Protein 3BF4 (pdb70)

B-factor: mean 57.01, std 7.6, range [33.38, 96.66]

Solvent-accessible surface area: 11203 Å² total

Radius of gyration: 17.34 Å; Cα contacts (8 Å, |Δi|>4): 429; chains: 2; bounding box: 36×42×44 Å

Nearest PDB structures (foldseek):
  3bf4-assembly1_B  TM=1.002E+00  e=7.153E-20  Cupriavidus pinatubonensis JMP134
  1rjj-assembly1_B  TM=5.834E-01  e=1.164E-02  Arabidopsis thaliana
  1q53-assembly1_B  TM=5.972E-01  e=5.563E-02  Arabidopsis thaliana
  5drk-assembly1_A  TM=5.626E-01  e=7.220E-02  Thiomonas intermedia K12
  5d4l-assembly2_B  TM=5.448E-01  e=7.220E-02  Thiomonas intermedia K12

Organism: Cupriavidus pinatubonensis (strain JMP 134 / LMG 1197) (NCBI:txid264198)

Foldseek 3Di:
DDPDDWAKKKDKFFDDPPWFFAVCCVPPPLVLCVLLDLQFPDKDKDAWDAPPDDVHTHRGRIMITHGRGPVSNVVSVVCPVVSVVCCVVGGPTHMDIDIGHCPDPDPVD/DAFWKKDKFFDDVPFFFAQCCVVVPLVLCVLLDLQFPDKDKDAWDADDDDPHGHRGRMMMTHGRDPVSNVVSVVCCVVSVVCRVVGGPGHIDIDIGHCPDPDPVD

CATH classification: 3.30.70.100

InterPro domains:
  IPR009799 EthD domain [PF07110] (17-91)
  IPR009799 EthD domain [TIGR02118] (1-103)
  IPR011008 Dimeric alpha-beta barrel [SSF54909] (1-102)

Sequence (214 aa):
ENLYFQGIKVNVYPYTEGARFDHAYYCDDRHPVKARLGSACAYYTVEKGLAGSASGAPPAFVACAFICDSAENFYAAYYHGAEILGDIIANYTDDIAPVLQISEVVVERSDRFQGIKVNVYPYTEGARFDHAYYCCDRHPVKARLGSACAYYTVEKGLAGSASGAPPAFVACAFICDSAENFYAAYYHGAEILGDIANYTDIAPVLQISEVVVERSDR

Secondary structure (DSSP, 8-state):
--SS----EEE--B--TT--B-HHHHHHT---HHHHGGG-SEEEEEEEEE-SSTTPPPSB---EEE-S-HHHHHH---SHHHHHHTGGGTB-PPPP-EEEEEEES-TT-/-B--EEE--B--TT--B-HHHHHHT---HHHHGGG-SEEEEEEEEEESSTTPPPSB---EEE-SBHHHHHH--TTHHHHHHHGGGTB-PPPP-EEEEEEES-TT-

Structure (mmCIF, N/CA/C/O backbone):
data_3BF4
#
_entry.id   3BF4
#
_cell.length_a   74.540
_cell.length_b   74.540
_cell.length_c   98.870
_cell.angle_alpha   90.000
_cell.angle_beta   90.000
_cell.angle_gamma   90.000
#
_symmetry.space_group_name_H-M   'P 43 21 2'
#
loop_
_entity.id
_entity.type
_entity.pdbx_description
1 polymer 'Ethyl tert-butyl ether degradation EthD protein'
2 non-polymer 1,2-ETHANEDIOL
3 non-polymer 'ISOPROPYL ALCOHOL'
4 water water
#
loop_
_atom_site.group_PDB
_atom_site.id
_atom_site.type_symbol
_atom_site.label_atom_id
_atom_site.label_alt_id
_atom_site.label_comp_id
_atom_site.label_asym_id
_atom_site.label_entity_id
_atom_site.label_seq_id
_atom_site.pdbx_PDB_ins_code
_atom_site.Cartn_x
_atom_site.Cartn_y
_atom_site.Cartn_z
_atom_site.occupancy
_atom_site.B_iso_or_equiv
_atom_site.auth_seq_id
_atom_site.auth_comp_id
_atom_site.auth_asym_id
_atom_site.auth_atom_id
_atom_site.pdbx_PDB_model_num
ATOM 1 N N . GLU A 1 13 ? 33.764 37.530 39.470 1.00 66.35 -6 GLU A N 1
ATOM 2 C CA . GLU A 1 13 ? 35.015 37.960 38.768 1.00 67.06 -6 GLU A CA 1
ATOM 3 C C . GLU A 1 13 ? 34.756 39.196 37.905 1.00 65.99 -6 GLU A C 1
ATOM 4 O O . GLU A 1 13 ? 35.412 40.226 38.079 1.00 67.45 -6 GLU A O 1
ATOM 6 N N . ASN A 1 14 ? 33.788 39.077 36.994 1.00 63.77 -5 ASN A N 1
ATOM 7 C CA . ASN A 1 14 ? 33.385 40.161 36.082 1.00 61.41 -5 ASN A CA 1
ATOM 8 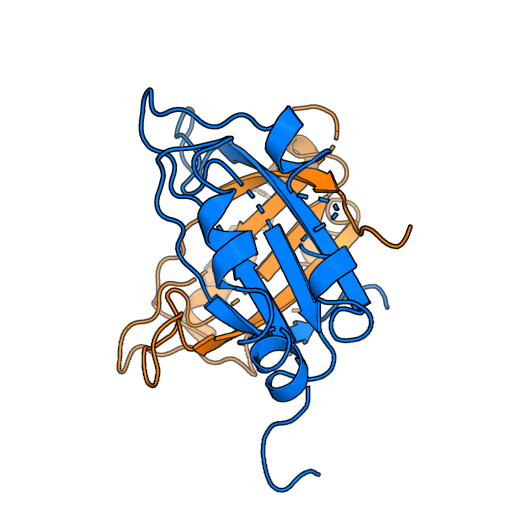C C . ASN A 1 14 ? 32.348 41.078 36.723 1.00 57.80 -5 ASN A C 1
ATOM 9 O O . ASN A 1 14 ? 31.562 40.628 37.565 1.00 57.96 -5 ASN A O 1
ATOM 14 N N . LEU A 1 15 ? 32.329 42.343 36.299 1.00 53.22 -4 LEU A N 1
ATOM 15 C CA . LEU A 1 15 ? 31.357 43.338 36.801 1.00 49.97 -4 LEU A CA 1
ATOM 16 C C . LEU A 1 15 ? 29.942 43.110 36.273 1.00 48.05 -4 LEU A C 1
ATOM 17 O O . LEU A 1 15 ? 28.975 43.533 36.897 1.00 47.15 -4 LEU A O 1
ATOM 22 N N . TYR A 1 16 ? 29.823 42.467 35.118 1.00 46.88 -3 TYR A N 1
ATOM 23 C CA . TYR A 1 16 ? 28.526 42.115 34.557 1.00 47.08 -3 TYR A CA 1
ATOM 24 C C . TYR A 1 16 ? 28.644 40.808 33.780 1.00 47.85 -3 TYR A C 1
ATOM 25 O O . TYR A 1 16 ? 29.745 40.408 33.387 1.00 48.36 -3 TYR A O 1
ATOM 34 N N . PHE A 1 17 ? 27.512 40.151 33.572 1.00 47.82 -2 PHE A N 1
ATOM 35 C CA . PHE A 1 17 ? 27.483 38.883 32.869 1.00 48.36 -2 PHE A CA 1
ATOM 36 C C . PHE A 1 17 ? 27.900 39.021 31.394 1.00 49.96 -2 PHE A C 1
ATOM 37 O O . PHE A 1 17 ? 27.246 39.723 30.601 1.00 49.46 -2 PHE A O 1
ATOM 45 N N . GLN A 1 18 ? 28.977 38.317 31.052 1.00 52.34 -1 GLN A N 1
ATOM 46 C CA . GLN A 1 18 ? 29.530 38.271 29.684 1.00 54.83 -1 GLN A CA 1
ATOM 47 C C . GLN A 1 18 ? 30.100 36.866 29.370 1.00 58.31 -1 GLN A C 1
ATOM 48 O O . GLN A 1 18 ? 31.101 36.724 28.664 1.00 58.92 -1 GLN A O 1
ATOM 54 N N . GLY A 1 19 ? 29.423 35.840 29.891 1.00 60.85 0 GLY A N 1
ATOM 55 C CA . GLY A 1 19 ? 29.809 34.446 29.728 1.00 60.04 0 GLY A CA 1
ATOM 56 C C . GLY A 1 19 ? 29.163 33.814 28.513 1.00 58.52 0 GLY A C 1
ATOM 57 O O . GLY A 1 19 ? 28.455 34.466 27.740 1.00 57.23 0 GLY A O 1
ATOM 66 N N . ILE A 1 21 ? 26.712 31.922 26.152 1.00 51.53 2 ILE A N 1
ATOM 67 C CA . ILE A 1 21 ? 25.268 31.846 26.045 1.00 52.01 2 ILE A CA 1
ATOM 68 C C . ILE A 1 21 ? 24.878 30.751 25.070 1.00 52.33 2 ILE A C 1
ATOM 69 O O . ILE A 1 21 ? 25.703 30.280 24.262 1.00 51.08 2 ILE A O 1
ATOM 74 N N . LYS A 1 22 ? 23.605 30.388 25.170 1.00 51.71 3 LYS A N 1
ATOM 75 C CA . LYS A 1 22 ? 22.942 29.411 24.329 1.00 55.00 3 LYS A CA 1
ATOM 76 C C . LYS A 1 22 ? 21.688 30.111 23.824 1.00 53.44 3 LYS A C 1
ATOM 77 O O . LYS A 1 22 ? 20.884 30.565 24.640 1.00 54.19 3 LYS A O 1
ATOM 83 N N . VAL A 1 23 ? 21.561 30.270 22.505 1.00 55.05 4 VAL A N 1
ATOM 84 C CA . VAL A 1 23 ? 20.374 30.874 21.894 1.00 54.87 4 VAL A CA 1
ATOM 85 C C . VAL A 1 23 ? 19.524 29.690 21.409 1.00 56.25 4 VAL A C 1
ATOM 86 O O . VAL A 1 23 ? 19.953 28.950 20.540 1.00 56.73 4 VAL A O 1
ATOM 90 N N . ASN A 1 24 ? 18.335 29.544 21.979 1.00 54.99 5 ASN A N 1
ATOM 91 C CA . ASN A 1 24 ? 17.393 28.472 21.690 1.00 54.67 5 ASN A CA 1
ATOM 92 C C . ASN A 1 24 ? 16.280 28.951 20.765 1.00 54.84 5 ASN A C 1
ATOM 93 O O . ASN A 1 24 ? 15.668 29.984 21.045 1.00 53.01 5 ASN A O 1
ATOM 98 N N . VAL A 1 25 ? 16.048 28.238 19.656 1.00 53.97 6 VAL A N 1
ATOM 99 C CA . VAL A 1 25 ? 14.909 28.517 18.763 1.00 52.75 6 VAL A CA 1
ATOM 100 C C . VAL A 1 25 ? 14.077 27.239 18.856 1.00 52.88 6 VAL A C 1
ATOM 101 O O . VAL A 1 25 ? 14.587 26.145 18.595 1.00 51.57 6 VAL A O 1
ATOM 113 N N . TYR A 1 27 ? 10.292 25.505 17.966 1.00 53.66 8 TYR A N 1
ATOM 114 C CA . TYR A 1 27 ? 9.076 25.566 17.148 1.00 53.65 8 TYR A CA 1
ATOM 115 C C . TYR A 1 27 ? 8.013 24.694 17.784 1.00 54.27 8 TYR A C 1
ATOM 116 O O . TYR A 1 27 ? 8.170 23.477 17.753 1.00 54.03 8 TYR A O 1
ATOM 125 N N . PRO A 1 28 ? 6.945 25.300 18.368 1.00 54.16 9 PRO A N 1
ATOM 126 C CA . PRO A 1 28 ? 5.893 24.509 19.000 1.00 55.48 9 PRO A CA 1
ATOM 127 C C . PRO A 1 28 ? 5.209 23.538 18.031 1.00 56.10 9 PRO A C 1
ATOM 128 O O . PRO A 1 28 ? 4.975 23.894 16.862 1.00 56.33 9 PRO A O 1
ATOM 132 N N . TYR A 1 29 ? 4.941 22.326 18.518 1.00 57.81 10 TYR A N 1
ATOM 133 C CA . TYR A 1 29 ? 4.252 21.300 17.742 1.00 60.07 10 TYR A CA 1
ATOM 134 C C . TYR A 1 29 ? 2.798 21.731 17.607 1.00 61.48 10 TYR A C 1
ATOM 135 O O . TYR A 1 29 ? 2.156 22.038 18.610 1.00 61.67 10 TYR A O 1
ATOM 144 N N . THR A 1 30 ? 2.310 21.767 16.372 1.00 63.88 11 THR A N 1
ATOM 145 C CA . THR A 1 30 ? 0.918 22.111 16.060 1.00 67.08 11 THR A CA 1
ATOM 146 C C . THR A 1 30 ? 0.409 21.010 15.109 1.00 67.38 11 THR A C 1
ATOM 147 O O . THR A 1 30 ? 0.957 20.850 14.008 1.00 65.91 11 THR A O 1
ATOM 151 N N . GLU A 1 31 ? -0.587 20.233 15.565 1.00 68.96 12 GLU A N 1
ATOM 152 C CA . GLU A 1 31 ? -1.171 19.095 14.810 1.00 68.80 12 GLU A CA 1
ATOM 153 C C . GLU A 1 31 ? -1.496 19.435 13.348 1.00 68.53 12 GLU A C 1
ATOM 154 O O . GLU A 1 31 ? -2.319 20.317 13.085 1.00 68.44 12 GLU A O 1
ATOM 156 N N . GLY A 1 32 ? -0.801 18.774 12.417 1.00 67.72 13 GLY A N 1
ATOM 157 C CA . GLY A 1 32 ? -0.987 18.995 10.976 1.00 67.09 13 GLY A CA 1
ATOM 158 C C . GLY A 1 32 ? -0.196 20.118 10.316 1.00 66.63 13 GLY A C 1
ATOM 159 O O . GLY A 1 32 ? -0.120 20.148 9.083 1.00 65.62 13 GLY A O 1
ATOM 160 N N . ALA A 1 33 ? 0.390 21.028 11.109 1.00 66.04 14 ALA A N 1
ATOM 161 C CA . ALA A 1 33 ? 1.170 22.167 10.582 1.00 64.74 14 ALA A CA 1
ATOM 162 C C . ALA A 1 33 ? 2.442 21.712 9.877 1.00 62.83 14 ALA A C 1
ATOM 163 O O . ALA A 1 33 ? 3.017 20.683 10.219 1.00 63.52 14 ALA A O 1
ATOM 165 N N . ARG A 1 34 ? 2.877 22.510 8.911 1.00 61.48 15 ARG A N 1
ATOM 166 C CA . ARG A 1 34 ? 4.050 22.205 8.094 1.00 60.60 15 ARG A CA 1
ATOM 167 C C . ARG A 1 34 ? 5.395 22.485 8.790 1.00 58.64 15 ARG A C 1
ATOM 168 O O . ARG A 1 34 ? 5.582 23.551 9.377 1.00 57.71 15 ARG A O 1
ATOM 176 N N . PHE A 1 35 ? 6.306 21.511 8.718 1.00 56.74 16 PHE A N 1
ATOM 177 C CA . PHE A 1 35 ? 7.699 21.690 9.133 1.00 55.98 16 PHE A CA 1
ATOM 178 C C . PHE A 1 35 ? 8.621 20.757 8.335 1.00 57.09 16 PHE A C 1
ATOM 179 O O . PHE A 1 35 ? 8.702 19.555 8.626 1.00 58.42 16 PHE A O 1
ATOM 187 N N . ASP A 1 36 ? 9.318 21.327 7.350 1.00 56.93 17 ASP A N 1
ATOM 188 C CA . ASP A 1 36 ? 10.254 20.593 6.495 1.00 55.92 17 ASP A CA 1
ATOM 189 C C . ASP A 1 36 ? 11.572 20.461 7.263 1.00 55.33 17 ASP A C 1
ATOM 190 O O . ASP A 1 36 ? 12.396 21.367 7.243 1.00 54.87 17 ASP A O 1
ATOM 195 N N . HIS A 1 37 ? 11.753 19.323 7.932 1.00 55.88 18 HIS A N 1
ATOM 196 C CA . HIS A 1 37 ? 12.969 19.066 8.726 1.00 55.69 18 HIS A CA 1
ATOM 197 C C . HIS A 1 37 ? 14.246 18.981 7.883 1.00 54.60 18 HIS A C 1
ATOM 198 O O . HIS A 1 37 ? 15.316 19.326 8.389 1.00 53.68 18 HIS A O 1
ATOM 205 N N . ALA A 1 38 ? 14.133 18.526 6.627 1.00 54.48 19 ALA A N 1
ATOM 206 C CA . ALA A 1 38 ? 15.281 18.415 5.703 1.00 54.59 19 ALA A CA 1
ATOM 207 C C . ALA A 1 38 ? 15.817 19.792 5.314 1.00 54.77 19 ALA A C 1
ATOM 208 O O . ALA A 1 38 ? 17.015 20.033 5.409 1.00 56.13 19 ALA A O 1
ATOM 210 N N . TYR A 1 39 ? 14.928 20.686 4.877 1.00 54.26 20 TYR A N 1
ATOM 211 C CA . TYR A 1 39 ? 15.309 22.063 4.507 1.00 54.37 20 TYR A CA 1
ATOM 212 C C . TYR A 1 39 ? 15.909 22.776 5.723 1.00 54.72 20 TYR A C 1
ATOM 213 O O . TYR A 1 39 ? 16.944 23.430 5.630 1.00 55.24 20 TYR A O 1
ATOM 222 N N . TYR A 1 40 ? 15.232 22.641 6.855 1.00 54.28 21 TYR A N 1
ATOM 223 C CA . TYR A 1 40 ? 15.673 23.245 8.106 1.00 56.21 21 TYR A CA 1
ATOM 224 C C . TYR A 1 40 ? 17.119 22.886 8.448 1.00 56.43 21 TYR A C 1
ATOM 225 O O . TYR A 1 40 ? 17.947 23.761 8.671 1.00 55.96 21 TYR A O 1
ATOM 234 N N . CYS A 1 41 ? 17.405 21.596 8.411 1.00 58.97 22 CYS A N 1
ATOM 235 C CA . CYS A 1 41 ? 18.717 21.067 8.742 1.00 58.34 22 CYS A CA 1
ATOM 236 C C . CYS A 1 41 ? 19.841 21.299 7.717 1.00 56.68 22 CYS A C 1
ATOM 237 O O . CYS A 1 41 ? 20.933 21.684 8.118 1.00 55.20 22 CYS A O 1
ATOM 240 N N . ASP A 1 42 ? 19.579 21.027 6.434 1.00 56.33 23 ASP A N 1
ATOM 241 C CA A ASP A 1 42 ? 20.630 21.144 5.382 0.50 57.38 23 ASP A CA 1
ATOM 242 C CA B ASP A 1 42 ? 20.577 21.120 5.356 0.50 56.55 23 ASP A CA 1
ATOM 243 C C . ASP A 1 42 ? 20.689 22.491 4.656 1.00 56.46 23 ASP A C 1
ATOM 244 O O . ASP A 1 42 ? 21.723 22.783 4.053 1.00 56.86 23 ASP A O 1
ATOM 253 N N . ARG A 1 43 ? 19.631 23.314 4.724 1.00 56.85 24 ARG A N 1
ATOM 254 C CA . ARG A 1 43 ? 19.612 24.637 4.041 1.00 57.81 24 ARG A CA 1
ATOM 255 C C . ARG A 1 43 ? 19.598 25.807 5.011 1.00 56.18 24 ARG A C 1
ATOM 256 O O . ARG A 1 43 ? 20.485 26.656 4.976 1.00 55.81 24 ARG A O 1
ATOM 264 N N . HIS A 1 44 ? 18.608 25.838 5.900 1.00 56.26 25 HIS A N 1
ATOM 265 C CA . HIS A 1 44 ? 18.457 26.962 6.815 1.00 55.18 25 HIS A CA 1
ATOM 266 C C . HIS A 1 44 ? 19.582 27.096 7.862 1.00 56.12 25 HIS A C 1
ATOM 267 O O . HIS A 1 44 ? 20.210 28.154 7.931 1.00 58.48 25 HIS A O 1
ATOM 282 N N . PRO A 1 46 ? 22.764 25.810 8.178 1.00 54.53 27 PRO A N 1
ATOM 283 C CA . PRO A 1 46 ? 24.070 26.192 7.649 1.00 54.50 27 PRO A CA 1
ATOM 284 C C . PRO A 1 46 ? 24.123 27.663 7.185 1.00 54.64 27 PRO A C 1
ATOM 285 O O . PRO A 1 46 ? 25.171 28.312 7.336 1.00 55.26 27 PRO A O 1
ATOM 297 N N . VAL A 1 48 ? 22.204 30.142 8.558 1.00 53.67 29 VAL A N 1
ATOM 298 C CA . VAL A 1 48 ? 22.204 30.950 9.796 1.00 53.48 29 VAL A CA 1
ATOM 299 C C . VAL A 1 48 ? 23.601 30.960 10.446 1.00 53.77 29 VAL A C 1
ATOM 300 O O . VAL A 1 48 ? 24.065 32.015 10.906 1.00 51.07 29 VAL A O 1
ATOM 304 N N . LYS A 1 49 ? 24.261 29.796 10.467 1.00 54.32 30 LYS A N 1
ATOM 305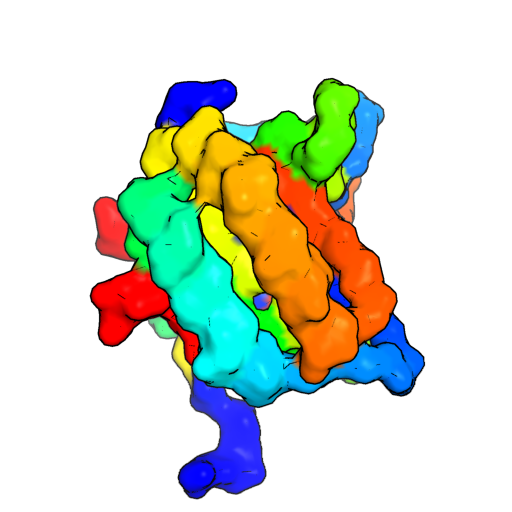 C CA . LYS A 1 49 ? 25.617 29.685 11.019 1.00 53.92 30 LYS A CA 1
ATOM 306 C C . LYS A 1 49 ? 26.610 30.514 10.207 1.00 53.65 30 LYS A C 1
ATOM 307 O O . LYS A 1 49 ? 27.461 31.169 10.798 1.00 53.44 30 LYS A O 1
ATOM 313 N N . ALA A 1 50 ? 26.500 30.478 8.873 1.00 54.63 31 ALA A N 1
ATOM 314 C CA . ALA A 1 50 ? 27.350 31.301 7.985 1.00 54.87 31 ALA A CA 1
ATOM 315 C C . ALA A 1 50 ? 27.240 32.790 8.336 1.00 56.01 31 ALA A C 1
ATOM 316 O O . ALA A 1 50 ? 28.257 33.491 8.407 1.00 58.01 31 ALA A O 1
ATOM 318 N N . ARG A 1 51 ? 26.012 33.248 8.591 1.00 55.89 32 ARG A N 1
ATOM 319 C CA . ARG A 1 51 ? 25.747 34.655 8.945 1.00 55.60 32 ARG A CA 1
ATOM 320 C C . ARG A 1 51 ? 26.204 35.013 10.352 1.00 54.74 32 ARG A C 1
ATOM 321 O O . ARG A 1 51 ? 26.551 36.161 10.592 1.00 53.97 32 ARG A O 1
ATOM 329 N N . LEU A 1 52 ? 26.143 34.064 11.286 1.00 54.11 33 LEU A N 1
ATOM 330 C CA . LEU A 1 52 ? 26.666 34.282 12.645 1.00 55.27 33 LEU A CA 1
ATOM 331 C C . LEU A 1 52 ? 28.191 34.340 12.648 1.00 55.92 33 LEU A C 1
ATOM 332 O O . LEU A 1 52 ? 28.766 35.073 13.452 1.00 56.95 33 LEU A O 1
ATOM 337 N N . GLY A 1 53 ? 28.833 33.573 11.754 1.00 57.10 34 GLY A N 1
ATOM 338 C CA . GLY A 1 53 ? 30.287 33.521 11.644 1.00 56.87 34 GLY A CA 1
ATOM 339 C C . GLY A 1 53 ? 30.928 33.092 12.959 1.00 57.86 34 GLY A C 1
ATOM 340 O O . GLY A 1 53 ? 30.483 32.120 13.584 1.00 56.54 34 GLY A O 1
ATOM 341 N N . SER A 1 54 ? 31.931 33.858 13.389 1.00 58.68 35 SER A N 1
ATOM 342 C CA . SER A 1 54 ? 32.676 33.599 14.628 1.00 59.67 35 SER A CA 1
ATOM 343 C C . SER A 1 54 ? 31.884 33.881 15.911 1.00 59.10 35 SER A C 1
ATOM 344 O O . SER A 1 54 ? 32.309 33.470 16.989 1.00 60.30 35 SER A O 1
ATOM 347 N N . ALA A 1 55 ? 30.765 34.599 15.797 1.00 58.65 36 ALA A N 1
ATOM 348 C CA . ALA A 1 55 ? 29.857 34.855 16.919 1.00 58.21 36 ALA A CA 1
ATOM 349 C C . ALA A 1 55 ? 29.244 33.575 17.515 1.00 58.98 36 ALA A C 1
ATOM 350 O O . ALA A 1 55 ? 28.832 33.589 18.669 1.00 61.44 36 ALA A O 1
ATOM 352 N N . CYS A 1 56 ? 29.178 32.490 16.735 1.00 58.27 37 CYS A N 1
ATOM 353 C CA . CYS A 1 56 ? 28.657 31.201 17.178 1.00 55.77 37 CYS A CA 1
ATOM 354 C C . CYS A 1 56 ? 29.753 30.143 17.075 1.00 55.66 37 CYS A C 1
ATOM 355 O O . CYS A 1 56 ? 30.327 29.966 15.998 1.00 52.91 37 CYS A O 1
ATOM 358 N N . ALA A 1 57 ? 30.047 29.462 18.192 1.00 53.79 38 ALA A N 1
ATOM 359 C CA . ALA A 1 57 ? 31.046 28.382 18.238 1.00 53.59 38 ALA A CA 1
ATOM 360 C C . ALA A 1 57 ? 30.542 27.146 17.492 1.00 53.74 38 ALA A C 1
ATOM 361 O O . ALA A 1 57 ? 31.272 26.536 16.729 1.00 53.75 38 ALA A O 1
ATOM 363 N N . TYR A 1 58 ? 29.298 26.765 17.766 1.00 53.51 39 TYR A N 1
ATOM 364 C CA . TYR A 1 58 ? 28.640 25.643 17.094 1.00 53.45 39 TYR A CA 1
ATOM 365 C C . TYR A 1 58 ? 27.154 25.698 17.346 1.00 53.79 39 TYR A C 1
ATOM 366 O O . TYR A 1 58 ? 26.702 26.419 18.239 1.00 54.77 39 TYR A O 1
ATOM 375 N N . TYR A 1 59 ? 26.412 24.940 16.541 1.00 54.65 40 TYR A N 1
ATOM 376 C CA . TYR A 1 59 ? 24.982 24.792 16.707 1.00 54.48 40 TYR A CA 1
ATOM 377 C C . TYR A 1 59 ? 24.596 23.325 16.878 1.00 54.96 40 TYR A C 1
ATOM 378 O O . TYR A 1 59 ? 25.386 22.431 16.582 1.00 53.41 40 TYR A O 1
ATOM 387 N N . THR A 1 60 ? 23.394 23.117 17.413 1.00 52.90 41 THR A N 1
ATOM 388 C CA . THR A 1 60 ? 22.791 21.799 17.576 1.00 54.20 41 THR A CA 1
ATOM 389 C C . THR A 1 60 ? 21.395 21.843 16.943 1.00 53.65 41 THR A C 1
ATOM 390 O O . THR A 1 60 ? 20.791 22.914 16.854 1.00 52.13 41 THR A O 1
ATOM 394 N N . VAL A 1 61 ? 20.894 20.686 16.521 1.00 54.07 42 VAL A N 1
ATOM 395 C CA . VAL A 1 61 ? 19.552 20.548 15.931 1.00 54.06 42 VAL A CA 1
ATOM 396 C C . VAL A 1 61 ? 18.918 19.247 16.436 1.00 54.70 42 VAL A C 1
ATOM 397 O O . VAL A 1 61 ? 19.605 18.229 16.571 1.00 55.15 42 VAL A O 1
ATOM 401 N N . GLU A 1 62 ? 17.615 19.287 16.693 1.00 55.47 43 GLU A N 1
ATOM 402 C CA . GLU A 1 62 ? 16.857 18.106 17.135 1.00 56.63 43 GLU A CA 1
ATOM 403 C C . GLU A 1 62 ? 15.427 18.133 16.573 1.00 55.37 43 GLU A C 1
ATOM 404 O O . GLU A 1 62 ? 14.910 19.199 16.196 1.00 55.38 43 GLU A O 1
ATOM 410 N N . LYS A 1 63 ? 14.834 16.944 16.495 1.00 55.16 44 LYS A N 1
ATOM 411 C CA . LYS A 1 63 ? 13.473 16.718 16.024 1.00 54.42 44 LYS A CA 1
ATOM 412 C C . LYS A 1 63 ? 12.698 16.102 17.179 1.00 52.61 44 LYS A C 1
ATOM 413 O O . LYS A 1 63 ? 13.101 15.062 17.701 1.00 52.77 44 LYS A O 1
ATOM 419 N N . GLY A 1 64 ? 11.584 16.721 17.556 1.00 51.40 45 GLY A N 1
ATOM 420 C CA . GLY A 1 64 ? 10.748 16.222 18.649 1.00 51.77 45 GLY A CA 1
ATOM 421 C C . GLY A 1 64 ? 10.150 14.871 18.322 1.00 51.39 45 GLY A C 1
ATOM 422 O O . GLY A 1 64 ? 9.667 14.678 17.212 1.00 52.30 45 GLY A O 1
ATOM 423 N N . LEU A 1 65 ? 10.236 13.929 19.260 1.00 51.55 46 LEU A N 1
ATOM 424 C CA . LEU A 1 65 ? 9.653 12.594 19.100 1.00 51.34 46 LEU A CA 1
ATOM 425 C C . LEU A 1 65 ? 8.406 12.421 19.960 1.00 52.37 46 LEU A C 1
ATOM 426 O O . LEU A 1 65 ? 7.382 11.960 19.459 1.00 52.69 46 LEU A O 1
ATOM 431 N N . ALA A 1 66 ? 8.488 12.797 21.237 1.00 51.76 47 ALA A N 1
ATOM 432 C CA . ALA A 1 66 ? 7.371 12.639 22.157 1.00 52.82 47 ALA A CA 1
ATOM 433 C C . ALA A 1 66 ? 7.471 13.535 23.371 1.00 52.79 47 ALA A C 1
ATOM 434 O O . ALA A 1 66 ? 8.520 14.126 23.635 1.00 49.55 47 ALA A O 1
ATOM 436 N N . GLY A 1 67 ? 6.349 13.631 24.088 1.00 55.68 48 GLY A N 1
ATOM 437 C CA . GLY A 1 67 ? 6.256 14.351 25.361 1.00 57.33 48 GLY A CA 1
ATOM 438 C C . GLY A 1 67 ? 6.465 13.320 26.459 1.00 60.02 48 GLY A C 1
ATOM 439 O O . GLY A 1 67 ? 7.063 12.272 26.203 1.00 60.84 48 GLY A O 1
ATOM 440 N N . SER A 1 68 ? 5.976 13.593 27.672 1.00 61.13 49 SER A N 1
ATOM 441 C CA . SER A 1 68 ? 6.115 12.637 28.784 1.00 64.04 49 SER A CA 1
ATOM 442 C C . SER A 1 68 ? 5.081 11.505 28.678 1.00 65.67 49 SER A C 1
ATOM 443 O O . SER A 1 68 ? 5.443 10.339 28.844 1.00 67.53 49 SER A O 1
ATOM 446 N N . ALA A 1 69 ? 3.817 11.852 28.393 1.00 66.43 50 ALA A N 1
ATOM 447 C CA . ALA A 1 69 ? 2.709 10.866 28.297 1.00 66.91 50 ALA A CA 1
ATOM 448 C C . ALA A 1 69 ? 2.816 9.909 27.097 1.00 67.70 50 ALA A C 1
ATOM 449 O O . ALA A 1 69 ? 3.348 10.278 26.039 1.00 65.99 50 ALA A O 1
ATOM 451 N N . SER A 1 70 ? 2.303 8.686 27.290 1.00 67.94 51 SER A N 1
ATOM 452 C CA . SER A 1 70 ? 2.298 7.628 26.271 1.00 67.34 51 SER A CA 1
ATOM 453 C C . SER A 1 70 ? 1.478 8.096 25.069 1.00 65.99 51 SER A C 1
ATOM 454 O O . SER A 1 70 ? 0.295 8.436 25.211 1.00 66.10 51 SER A O 1
ATOM 455 N N . GLY A 1 71 ? 2.134 8.164 23.910 1.00 63.31 52 GLY A N 1
ATOM 456 C CA . GLY A 1 71 ? 1.511 8.651 22.688 1.00 62.62 52 GLY A CA 1
ATOM 457 C C . GLY A 1 71 ? 1.346 10.162 22.629 1.00 62.02 52 GLY A C 1
ATOM 458 O O . GLY A 1 71 ? 0.714 10.668 21.689 1.00 62.73 52 GLY A O 1
ATOM 459 N N . ALA A 1 72 ? 1.937 10.888 23.590 1.00 60.18 53 ALA A N 1
ATOM 460 C CA . ALA A 1 72 ? 1.826 12.339 23.661 1.00 58.17 53 ALA A CA 1
ATOM 461 C C . ALA A 1 72 ? 2.814 12.906 22.676 1.00 57.33 53 ALA A C 1
ATOM 462 O O . ALA A 1 72 ? 3.944 12.415 22.603 1.00 56.98 53 ALA A O 1
ATOM 464 N N . PRO A 1 73 ? 2.398 13.923 21.897 1.00 56.96 54 PRO A N 1
ATOM 465 C CA . PRO A 1 73 ? 3.343 14.548 20.997 1.00 56.66 54 PRO A CA 1
ATOM 466 C C . PRO A 1 73 ? 4.339 15.415 21.773 1.00 55.31 54 PRO A C 1
ATOM 467 O O . PRO A 1 73 ? 4.097 15.737 22.938 1.00 55.41 54 PRO A O 1
ATOM 471 N N . PRO A 1 74 ? 5.453 15.796 21.129 1.00 54.88 55 PRO A N 1
ATOM 472 C CA . PRO A 1 74 ? 6.421 16.647 21.813 1.00 53.68 55 PRO A CA 1
ATOM 473 C C . PRO A 1 74 ? 5.878 18.076 21.906 1.00 53.81 55 PRO A C 1
ATOM 474 O O . PRO A 1 74 ? 4.984 18.450 21.127 1.00 51.68 55 PRO A O 1
ATOM 478 N N . ALA A 1 75 ? 6.397 18.850 22.860 1.00 53.62 56 ALA A N 1
ATOM 479 C CA . ALA A 1 75 ? 6.036 20.267 22.982 1.00 52.93 56 ALA A CA 1
ATOM 480 C C . ALA A 1 75 ? 6.458 21.024 21.709 1.00 52.86 56 ALA A C 1
ATOM 481 O O . ALA A 1 75 ? 5.675 21.806 21.161 1.00 52.34 56 ALA A O 1
ATOM 483 N N . PHE A 1 76 ? 7.682 20.736 21.247 1.00 52.68 57 PHE A N 1
ATOM 484 C CA . PHE A 1 76 ? 8.312 21.376 20.099 1.00 52.80 57 PHE A CA 1
ATOM 485 C C . PHE A 1 76 ? 8.631 20.355 19.017 1.00 52.40 57 PHE A C 1
ATOM 486 O O . PHE A 1 76 ? 9.286 19.348 19.295 1.00 52.93 57 PHE A O 1
ATOM 494 N N . VAL A 1 77 ? 8.140 20.610 17.803 1.00 51.86 58 VAL A N 1
ATOM 495 C CA . VAL A 1 77 ? 8.398 19.749 16.6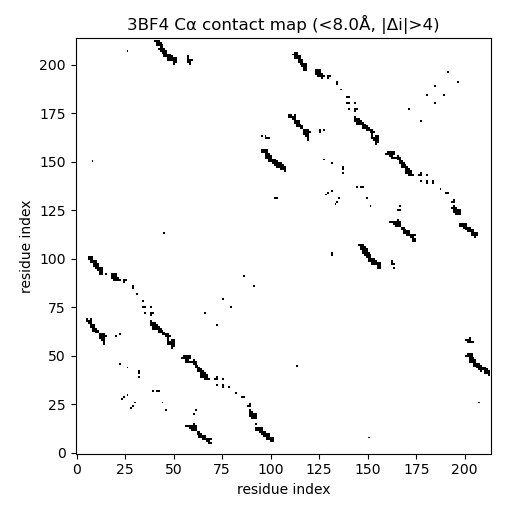35 1.00 53.16 58 VAL A CA 1
ATOM 496 C C . VAL A 1 77 ? 9.895 19.748 16.273 1.00 52.22 58 VAL A C 1
ATOM 497 O O . VAL A 1 77 ? 10.465 18.704 15.919 1.00 51.18 58 VAL A O 1
ATOM 501 N N . ALA A 1 78 ? 10.516 20.917 16.384 1.00 52.00 59 ALA A N 1
ATOM 502 C CA . ALA A 1 78 ? 11.937 21.081 16.114 1.00 52.81 59 ALA A CA 1
ATOM 503 C C . ALA A 1 78 ? 12.513 22.144 17.053 1.00 52.58 59 ALA A C 1
ATOM 504 O O . ALA A 1 78 ? 11.794 23.044 17.509 1.00 50.18 59 ALA A O 1
ATOM 514 N N . CYS A 1 80 ? 16.593 24.133 17.895 1.00 54.43 61 CYS A N 1
ATOM 515 C CA . CYS A 1 80 ? 18.033 24.278 17.644 1.00 55.08 61 CYS A CA 1
ATOM 516 C C . CYS A 1 80 ? 18.616 25.127 18.750 1.00 53.84 61 CYS A C 1
ATOM 517 O O . CYS A 1 80 ? 17.881 25.752 19.521 1.00 53.24 61 CYS A O 1
ATOM 520 N N . ALA A 1 81 ? 19.941 25.140 18.807 1.00 54.01 62 ALA A N 1
ATOM 521 C CA . ALA A 1 81 ? 20.655 25.998 19.731 1.00 53.73 62 ALA A CA 1
ATOM 522 C C . ALA A 1 81 ? 21.945 26.500 19.112 1.00 53.75 62 ALA A C 1
ATOM 523 O O . ALA A 1 81 ? 22.629 25.741 18.458 1.00 50.30 62 ALA A O 1
ATOM 525 N N . PHE A 1 82 ? 22.231 27.792 19.305 1.00 53.91 63 PHE A N 1
ATOM 526 C CA . PHE A 1 82 ? 23.474 28.420 18.886 1.00 53.72 63 PHE A CA 1
ATOM 527 C C . PHE A 1 82 ? 24.248 28.723 20.171 1.00 52.65 63 PHE A C 1
ATOM 528 O O . PHE A 1 82 ? 23.770 29.482 21.019 1.00 50.94 63 PHE A O 1
ATOM 536 N N . ILE A 1 83 ? 25.410 28.092 20.316 1.00 52.11 64 ILE A N 1
ATOM 537 C CA . ILE A 1 83 ? 26.302 28.281 21.454 1.00 53.01 64 ILE A CA 1
ATOM 538 C C . ILE A 1 83 ? 27.243 29.404 21.015 1.00 53.39 64 ILE A C 1
ATOM 539 O O . ILE A 1 83 ? 27.937 29.274 19.987 1.00 50.52 64 ILE A O 1
ATOM 544 N N . CYS A 1 84 ? 27.214 30.511 21.767 1.00 52.47 65 CYS A N 1
ATOM 545 C CA . CYS A 1 84 ? 27.962 31.733 21.460 1.00 53.28 65 CYS A CA 1
ATOM 546 C C . CYS A 1 84 ? 28.726 32.224 22.677 1.00 54.27 65 CYS A C 1
ATOM 547 O O . CYS A 1 84 ? 28.199 32.203 23.796 1.00 54.71 65 CYS A O 1
ATOM 550 N N . ASP A 1 85 ? 29.952 32.674 22.456 1.00 55.33 66 ASP A N 1
ATOM 551 C CA . ASP A 1 85 ? 30.804 33.202 23.540 1.00 57.63 66 ASP A CA 1
ATOM 552 C C . ASP A 1 85 ? 30.324 34.573 24.060 1.00 56.01 66 ASP A C 1
ATOM 553 O O . ASP A 1 85 ? 30.564 34.901 25.218 1.00 57.45 66 ASP A O 1
ATOM 558 N N . SER A 1 86 ? 29.614 35.334 23.223 1.00 55.77 67 SER A N 1
ATOM 559 C CA . SER A 1 86 ? 29.134 36.677 23.558 1.00 56.14 67 SER A CA 1
ATOM 560 C C . SER A 1 86 ? 27.722 36.935 23.066 1.00 55.43 67 SER A C 1
ATOM 561 O O . SER A 1 86 ? 27.454 36.750 21.876 1.00 55.68 67 SER A O 1
ATOM 564 N N . ALA A 1 87 ? 26.844 37.399 23.955 1.00 53.63 68 ALA A N 1
ATOM 565 C CA . ALA A 1 87 ? 25.501 37.833 23.560 1.00 53.95 68 ALA A CA 1
ATOM 566 C C . ALA A 1 87 ? 25.569 39.047 22.624 1.00 54.37 68 ALA A C 1
ATOM 567 O O . ALA A 1 87 ? 24.844 39.103 21.635 1.00 53.61 68 ALA A O 1
ATOM 569 N N . GLU A 1 88 ? 26.472 39.983 22.912 1.00 55.68 69 GLU A N 1
ATOM 570 C CA . GLU A 1 88 ? 26.599 41.217 22.116 1.00 55.68 69 GLU A CA 1
ATOM 571 C C . GLU A 1 88 ? 26.973 40.906 20.660 1.00 54.39 69 GLU A C 1
ATOM 572 O O . GLU A 1 88 ? 26.407 41.502 19.740 1.00 54.09 69 GLU A O 1
ATOM 578 N N . ASN A 1 89 ? 27.886 39.954 20.465 1.00 53.80 70 ASN A N 1
ATOM 579 C CA . ASN A 1 89 ? 28.260 39.506 19.122 1.00 54.75 70 ASN A CA 1
ATOM 580 C C . ASN A 1 89 ? 27.114 38.815 18.399 1.00 55.06 70 ASN A C 1
ATOM 581 O O . ASN A 1 89 ? 26.933 39.049 17.190 1.00 55.17 70 ASN A O 1
ATOM 586 N N . PHE A 1 90 ? 26.347 37.993 19.123 1.00 53.70 71 PHE A N 1
ATOM 587 C CA . PHE A 1 90 ? 25.161 37.356 18.547 1.00 54.77 71 PHE A CA 1
ATOM 588 C C . PHE A 1 90 ? 24.167 38.412 18.032 1.00 54.27 71 PHE A C 1
ATOM 589 O O . PHE A 1 90 ? 23.726 38.316 16.887 1.00 52.66 71 PHE A O 1
ATOM 597 N N . TYR A 1 91 ? 23.857 39.412 18.868 1.00 53.35 72 TYR A N 1
ATOM 598 C CA . TYR A 1 91 ? 22.911 40.466 18.496 1.00 54.99 72 TYR A CA 1
ATOM 599 C C . TYR A 1 91 ? 23.403 41.315 17.338 1.00 53.25 72 TYR A C 1
ATOM 600 O O . TYR A 1 91 ? 22.589 41.707 16.510 1.00 53.47 72 TYR A O 1
ATOM 609 N N . ALA A 1 92 ? 24.709 41.591 17.280 1.00 48.73 73 ALA A N 1
ATOM 610 C CA . ALA A 1 92 ? 25.290 42.339 16.158 1.00 50.62 73 ALA A CA 1
ATOM 611 C C . ALA A 1 92 ? 25.019 41.598 14.856 1.00 49.45 73 ALA A C 1
ATOM 612 O O . ALA A 1 92 ? 24.558 42.207 13.904 1.00 51.02 73 ALA A O 1
ATOM 614 N N . ALA A 1 93 ? 25.246 40.285 14.846 1.00 50.91 74 ALA A N 1
ATOM 615 C CA . ALA A 1 93 ? 24.925 39.426 13.681 1.00 52.04 74 ALA A CA 1
ATOM 616 C C . ALA A 1 93 ? 23.430 39.471 13.317 1.00 52.19 74 ALA A C 1
ATOM 617 O O . ALA A 1 93 ? 23.088 39.502 12.139 1.00 51.43 74 ALA A O 1
ATOM 627 N N . TYR A 1 95 ? 21.321 41.982 13.906 1.00 49.71 76 TYR A N 1
ATOM 628 C CA . TYR A 1 95 ? 21.010 43.260 13.299 1.00 48.99 76 TYR A CA 1
ATOM 629 C C . TYR A 1 95 ? 21.368 43.226 11.792 1.00 49.43 76 TYR A C 1
ATOM 630 O O . TYR A 1 95 ? 20.571 43.671 10.954 1.00 48.15 76 TYR A O 1
ATOM 639 N N . TYR A 1 96 ? 22.569 42.737 11.472 1.00 48.30 77 TYR A N 1
ATOM 640 C CA . TYR A 1 96 ? 23.038 42.673 10.071 1.00 47.92 77 TYR A CA 1
ATOM 641 C C . TYR A 1 96 ? 22.342 41.626 9.206 1.00 46.27 77 TYR A C 1
ATOM 642 O O . TYR A 1 96 ? 22.138 41.857 8.020 1.00 42.89 77 TYR A O 1
ATOM 651 N N . HIS A 1 97 ? 21.980 40.485 9.802 1.00 47.27 78 HIS A N 1
ATOM 652 C CA . HIS A 1 97 ? 21.432 39.352 9.054 1.00 48.97 78 HIS A CA 1
ATOM 653 C C . HIS A 1 97 ? 20.084 38.789 9.496 1.00 49.47 78 HIS A C 1
ATOM 654 O O . HIS A 1 97 ? 19.598 37.850 8.864 1.00 48.28 78 HIS A O 1
ATOM 661 N N . GLY A 1 98 ? 19.462 39.368 10.521 1.00 49.57 79 GLY A N 1
ATOM 662 C CA . GLY A 1 98 ? 18.168 38.883 11.014 1.00 50.48 79 GLY A CA 1
ATOM 663 C C . GLY A 1 98 ? 17.015 38.966 10.020 1.00 49.80 79 GLY A C 1
ATOM 664 O O . GLY A 1 98 ? 16.162 38.080 10.015 1.00 49.56 79 GLY A O 1
ATOM 665 N N . ALA A 1 99 ? 16.998 40.011 9.192 1.00 48.07 80 ALA A N 1
ATOM 666 C CA . ALA A 1 99 ? 15.954 40.185 8.168 1.00 51.60 80 ALA A CA 1
ATOM 667 C C . ALA A 1 99 ? 15.980 38.993 7.205 1.00 52.79 80 ALA A C 1
ATOM 668 O O . ALA A 1 99 ? 14.955 38.333 7.006 1.00 53.93 80 ALA A O 1
ATOM 670 N N . GLU A 1 100 ? 17.167 38.684 6.685 1.00 53.50 81 GLU A N 1
ATOM 671 C CA . GLU A 1 100 ? 17.359 37.525 5.823 1.00 54.87 81 GLU A CA 1
ATOM 672 C C . GLU A 1 100 ? 17.001 36.215 6.542 1.00 54.43 81 GLU A C 1
ATOM 673 O O . GLU A 1 100 ? 16.297 35.385 5.978 1.00 55.49 81 GLU A O 1
ATOM 679 N N . ILE A 1 101 ? 17.502 36.035 7.760 1.00 52.43 82 ILE A N 1
ATOM 680 C CA . ILE A 1 101 ? 17.246 34.814 8.537 1.00 54.24 82 ILE A CA 1
ATOM 681 C C . ILE A 1 101 ? 15.736 34.587 8.708 1.00 54.98 82 ILE A C 1
ATOM 682 O O . ILE A 1 101 ? 15.241 33.527 8.346 1.00 54.87 82 ILE A O 1
ATOM 687 N N . LEU A 1 102 ? 15.031 35.609 9.187 1.00 54.81 83 LEU A N 1
ATOM 688 C CA . LEU A 1 102 ? 13.572 35.560 9.370 1.00 55.28 83 LEU A CA 1
ATOM 689 C C . LEU A 1 102 ? 12.808 35.348 8.062 1.00 54.85 83 LEU A C 1
ATOM 690 O O . LEU A 1 102 ? 11.818 34.623 8.044 1.00 55.20 83 LEU A O 1
ATOM 695 N N . GLY A 1 103 ? 13.292 35.951 6.976 1.00 55.88 84 GLY A N 1
ATOM 696 C CA . GLY A 1 103 ? 12.680 35.804 5.657 1.00 55.80 84 GLY A CA 1
ATOM 697 C C . GLY A 1 103 ? 12.710 34.393 5.086 1.00 56.12 84 GLY A C 1
ATOM 698 O O . GLY A 1 103 ? 11.898 34.077 4.228 1.00 57.30 84 GLY A O 1
ATOM 699 N N . ASP A 1 104 ? 13.645 33.562 5.559 1.00 55.67 85 ASP A N 1
ATOM 700 C CA . ASP A 1 104 ? 13.795 32.165 5.127 1.00 55.63 85 ASP A CA 1
ATOM 701 C C . ASP A 1 104 ? 12.892 31.168 5.886 1.00 55.91 85 ASP A C 1
ATOM 702 O O . ASP A 1 104 ? 12.715 30.040 5.410 1.00 57.45 85 ASP A O 1
ATOM 707 N N . ILE A 1 105 ? 12.292 31.581 7.016 1.00 55.92 86 ILE A N 1
ATOM 708 C CA A ILE A 1 105 ? 11.477 30.666 7.832 0.50 55.20 86 ILE A CA 1
ATOM 709 C CA B ILE A 1 105 ? 11.443 30.689 7.846 0.50 55.93 86 ILE A CA 1
ATOM 710 C C . ILE A 1 105 ? 10.280 30.111 7.030 1.00 55.02 86 ILE A C 1
ATOM 711 O O . ILE A 1 105 ? 9.977 28.920 7.128 1.00 54.41 86 ILE A O 1
ATOM 720 N N . ALA A 1 106 ? 9.645 30.957 6.218 1.00 54.74 87 ALA A N 1
ATOM 721 C CA . ALA A 1 106 ? 8.515 30.541 5.349 1.00 55.50 87 ALA A CA 1
ATOM 722 C C . ALA A 1 106 ? 8.843 29.404 4.357 1.00 55.67 87 ALA A C 1
ATOM 723 O O . ALA A 1 106 ? 7.937 28.740 3.878 1.00 55.24 87 ALA A O 1
ATOM 725 N N . ASN A 1 107 ? 10.123 29.209 4.033 1.00 55.94 88 ASN A N 1
ATOM 726 C CA . ASN A 1 107 ? 10.552 28.140 3.129 1.00 54.48 88 ASN A CA 1
ATOM 727 C C . ASN A 1 107 ? 10.482 26.726 3.718 1.00 54.37 88 ASN A C 1
ATOM 728 O O . ASN A 1 107 ? 10.546 25.754 2.963 1.00 55.67 88 ASN A O 1
ATOM 733 N N . TYR A 1 108 ? 10.401 26.605 5.044 1.00 53.09 89 TYR A N 1
ATOM 734 C CA . TYR A 1 108 ? 10.270 25.300 5.707 1.00 52.61 89 TYR A CA 1
ATOM 735 C C . TYR A 1 108 ? 9.127 25.180 6.716 1.00 52.59 89 TYR A C 1
ATOM 736 O O . TYR A 1 108 ? 8.800 24.057 7.088 1.00 53.56 89 TYR A O 1
ATOM 745 N N . THR A 1 109 ? 8.524 26.287 7.157 1.00 52.74 90 THR A N 1
ATOM 746 C CA . THR A 1 109 ? 7.442 26.231 8.136 1.00 52.52 90 THR A CA 1
ATOM 747 C C . THR A 1 109 ? 6.624 27.520 8.266 1.00 53.01 90 THR A C 1
ATOM 748 O O . THR A 1 109 ? 7.112 28.615 7.946 1.00 53.51 90 THR A O 1
ATOM 752 N N A ASP A 1 110 ? 5.375 27.390 8.720 0.50 53.23 91 ASP A N 1
ATOM 753 N N B ASP A 1 110 ? 5.401 27.322 8.756 0.50 53.38 91 ASP A N 1
ATOM 754 C CA A ASP A 1 110 ? 4.512 28.538 9.072 0.50 53.27 91 ASP A CA 1
ATOM 755 C CA B ASP A 1 110 ? 4.423 28.360 9.059 0.50 53.48 91 ASP A CA 1
ATOM 756 C C A ASP A 1 110 ? 4.391 28.681 10.605 0.50 53.95 91 ASP A C 1
ATOM 757 C C B ASP A 1 110 ? 4.288 28.545 10.589 0.50 53.95 91 ASP A C 1
ATOM 758 O O A ASP A 1 110 ? 3.624 29.519 11.089 0.50 54.87 91 ASP A O 1
ATOM 759 O O B ASP A 1 110 ? 3.392 29.256 11.049 0.50 54.95 91 ASP A O 1
ATOM 768 N N . ILE A 1 111 ? 5.183 27.914 11.361 1.00 53.85 92 ILE A N 1
ATOM 769 C CA . ILE A 1 111 ? 5.179 27.962 12.828 1.00 53.90 92 ILE A CA 1
ATOM 770 C C . ILE A 1 111 ? 6.101 29.100 13.296 1.00 53.42 92 ILE A C 1
ATOM 771 O O . ILE A 1 111 ? 7.262 29.154 12.891 1.00 53.88 92 ILE A O 1
ATOM 776 N N . ALA A 1 112 ? 5.563 29.995 14.129 1.00 53.37 93 ALA A N 1
ATOM 777 C CA . ALA A 1 112 ? 6.330 31.093 14.731 1.00 54.75 93 ALA A CA 1
ATOM 778 C C . ALA A 1 112 ? 7.110 30.471 15.910 1.00 55.69 93 ALA A C 1
ATOM 779 O O . ALA A 1 112 ? 6.486 29.915 16.829 1.00 55.61 93 ALA A O 1
ATOM 781 N N . PRO A 1 113 ? 8.456 30.530 15.877 1.00 56.72 94 PRO A N 1
ATOM 782 C CA . PRO A 1 113 ? 9.223 29.948 16.972 1.00 57.71 94 PRO A CA 1
ATOM 783 C C . PRO A 1 113 ? 9.274 30.814 18.228 1.00 59.09 94 PRO A C 1
ATOM 784 O O . PRO A 1 113 ? 9.011 32.027 18.184 1.00 59.34 94 PRO A O 1
ATOM 788 N N . VAL A 1 114 ? 9.576 30.152 19.340 1.00 59.52 95 VAL A N 1
ATOM 789 C CA . VAL A 1 114 ? 9.835 30.790 20.627 1.00 57.90 95 VAL A CA 1
ATOM 790 C C . VAL A 1 114 ? 11.372 30.879 20.671 1.00 56.41 95 VAL A C 1
ATOM 791 O O . VAL A 1 114 ? 12.060 29.893 20.388 1.00 55.03 95 VAL A O 1
ATOM 795 N N . LEU A 1 115 ? 11.889 32.072 20.961 1.00 54.89 96 LEU A N 1
ATOM 796 C CA . LEU A 1 115 ? 13.314 32.327 21.062 1.00 54.50 96 LEU A CA 1
ATOM 797 C C . LEU A 1 115 ? 13.666 32.648 22.501 1.00 52.68 96 LEU A C 1
ATOM 798 O O . LEU A 1 115 ? 12.976 33.435 23.152 1.00 49.63 96 LEU A O 1
ATOM 803 N N . GLN A 1 116 ? 14.758 32.054 22.970 1.00 52.35 97 GLN A N 1
ATOM 804 C CA . GLN A 1 116 ? 15.273 32.265 24.311 1.00 55.24 97 GLN A CA 1
ATOM 805 C C . GLN A 1 116 ? 16.790 32.330 24.334 1.00 52.85 97 GLN A C 1
ATOM 806 O O . GLN A 1 116 ? 17.442 31.548 23.657 1.00 53.01 97 GLN A O 1
ATOM 812 N N . ILE A 1 117 ? 17.316 33.221 25.169 1.00 50.13 98 ILE A N 1
ATOM 813 C CA . ILE A 1 117 ? 18.736 33.315 25.447 1.00 51.51 98 ILE A CA 1
ATOM 814 C C . ILE A 1 117 ? 18.926 32.843 26.893 1.00 50.84 98 ILE A C 1
ATOM 815 O O . ILE A 1 117 ? 18.237 33.306 27.800 1.00 47.09 98 ILE A O 1
ATOM 820 N N . SER A 1 118 ? 19.855 31.907 27.068 1.00 49.14 99 SER A N 1
ATOM 821 C CA . SER A 1 118 ? 20.214 31.330 28.352 1.00 49.09 99 SER A CA 1
ATOM 822 C C . SER A 1 118 ? 21.714 31.419 28.586 1.00 49.03 99 SER A C 1
ATOM 823 O O . SER A 1 118 ? 22.496 31.437 27.634 1.00 49.33 99 SER A O 1
ATOM 826 N N . GLU A 1 119 ? 22.088 31.466 29.859 1.00 48.86 100 GLU A N 1
ATOM 827 C CA . GLU A 1 119 ? 23.473 31.294 30.294 1.00 48.98 100 GLU A CA 1
ATOM 828 C C . GLU A 1 119 ? 23.754 29.789 30.254 1.00 49.90 100 GLU A C 1
ATOM 829 O O . GLU A 1 119 ? 22.944 29.008 30.766 1.00 49.51 100 GLU A O 1
ATOM 835 N N . VAL A 1 120 ? 24.889 29.387 29.680 1.00 50.61 101 VAL A N 1
ATOM 836 C CA . VAL A 1 120 ? 25.329 27.989 29.703 1.00 49.57 101 VAL A CA 1
ATOM 837 C C . VAL A 1 120 ? 25.936 27.784 31.099 1.00 51.06 101 VAL A C 1
ATOM 838 O O . VAL A 1 120 ? 26.949 28.406 31.444 1.00 50.75 101 VAL A O 1
ATOM 842 N N . VAL A 1 121 ? 25.281 26.948 31.909 1.00 50.39 102 VAL A N 1
ATOM 843 C CA . VAL A 1 121 ? 25.740 26.643 33.271 1.00 47.93 102 VAL A CA 1
ATOM 844 C C . VAL A 1 121 ? 26.694 25.444 33.183 1.00 48.88 102 VAL A C 1
ATOM 845 O O . VAL A 1 121 ? 27.809 25.499 33.704 1.00 49.16 102 VAL A O 1
ATOM 849 N N . VAL A 1 122 ? 26.229 24.360 32.563 1.00 47.85 103 VAL A N 1
ATOM 850 C CA . VAL A 1 122 ? 27.055 23.182 32.262 1.00 48.82 103 VAL A CA 1
ATOM 851 C C . VAL A 1 122 ? 26.929 22.989 30.752 1.00 49.53 103 VAL A C 1
ATOM 852 O O . VAL A 1 122 ? 25.825 22.767 30.260 1.00 48.59 103 VAL A O 1
ATOM 856 N N . GLU A 1 123 ? 28.038 23.142 30.026 1.00 51.43 104 GLU A N 1
ATOM 857 C CA . GLU A 1 123 ? 28.055 22.973 28.564 1.00 53.61 104 GLU A CA 1
ATOM 858 C C . GLU A 1 123 ? 27.907 21.477 28.241 1.00 52.92 104 GLU A C 1
ATOM 859 O O . GLU A 1 123 ? 27.113 21.109 27.383 1.00 51.90 104 GLU A O 1
ATOM 865 N N . ARG A 1 124 ? 28.715 20.650 28.899 1.00 53.91 105 ARG A N 1
ATOM 866 C CA . ARG A 1 124 ? 28.590 19.178 28.837 1.00 57.39 105 ARG A CA 1
ATOM 867 C C . ARG A 1 124 ? 29.278 18.577 30.057 1.00 57.08 105 ARG A C 1
ATOM 868 O O . ARG A 1 124 ? 30.442 18.865 30.310 1.00 55.12 105 ARG A O 1
ATOM 876 N N . SER A 1 125 ? 28.537 17.765 30.807 1.00 58.37 106 SER A N 1
ATOM 877 C CA . SER A 1 125 ? 28.994 17.225 32.100 1.00 61.75 106 SER A CA 1
ATOM 878 C C . SER A 1 125 ? 30.248 16.349 32.085 1.00 62.75 106 SER A C 1
ATOM 879 O O . SER A 1 125 ? 30.922 16.242 33.115 1.00 62.94 106 SER A O 1
ATOM 882 N N . ASP A 1 126 ? 30.544 15.724 30.947 1.00 66.11 107 ASP A N 1
ATOM 883 C CA . ASP A 1 126 ? 31.753 14.879 30.793 1.00 70.50 107 ASP A CA 1
ATOM 884 C C . ASP A 1 126 ? 33.044 15.648 30.377 1.00 73.89 107 ASP A C 1
ATOM 885 O O . ASP A 1 126 ? 34.071 15.005 30.124 1.00 75.06 107 ASP A O 1
ATOM 890 N N . ARG A 1 127 ? 32.981 16.988 30.292 1.00 76.79 108 ARG A N 1
ATOM 891 C CA . ARG A 1 127 ? 34.127 17.855 29.938 1.00 78.16 108 ARG A CA 1
ATOM 892 C C . ARG A 1 127 ? 34.275 18.981 30.959 1.00 81.07 108 ARG A C 1
ATOM 893 O O . ARG A 1 127 ? 35.378 19.252 31.446 1.00 82.29 108 ARG A O 1
ATOM 902 N N . PHE B 1 17 ? 12.358 4.247 19.886 1.00 80.94 -2 PHE B N 1
ATOM 903 C CA . PHE B 1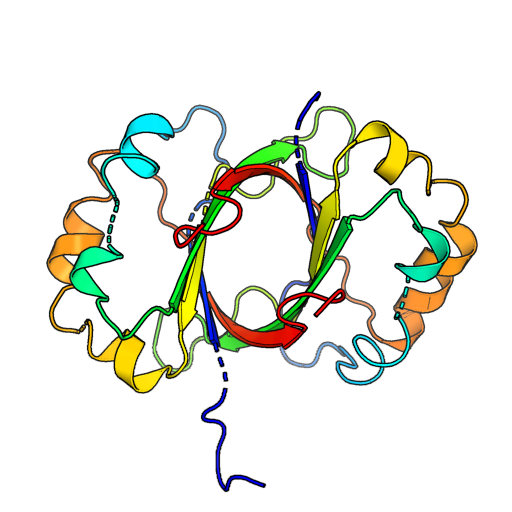 17 ? 13.285 4.854 18.886 1.00 80.12 -2 PHE B CA 1
ATOM 904 C C . PHE B 1 17 ? 14.709 4.347 19.114 1.00 78.33 -2 PHE B C 1
ATOM 905 O O . PHE B 1 17 ? 15.176 4.308 20.260 1.00 78.35 -2 PHE B O 1
ATOM 913 N N . GLN B 1 18 ? 15.376 3.986 18.012 1.00 75.57 -1 GLN B N 1
ATOM 914 C CA . GLN B 1 18 ? 16.762 3.504 17.996 1.00 72.30 -1 GLN B CA 1
ATOM 915 C C . GLN B 1 18 ? 17.626 4.632 17.433 1.00 72.02 -1 GLN B C 1
ATOM 916 O O . GLN B 1 18 ? 17.406 5.058 16.291 1.00 75.26 -1 GLN B O 1
ATOM 918 N N . GLY B 1 19 ? 18.595 5.104 18.222 1.00 66.81 0 GLY B N 1
ATOM 919 C CA . GLY B 1 19 ? 19.498 6.203 17.832 1.00 64.81 0 GLY B CA 1
ATOM 920 C C . GLY B 1 19 ? 19.710 7.158 18.991 1.00 61.64 0 GLY B C 1
ATOM 921 O O . GLY B 1 19 ? 19.070 7.003 20.047 1.00 61.04 0 GLY B O 1
ATOM 930 N N . ILE B 1 21 ? 19.354 10.154 21.396 1.00 54.76 2 ILE B N 1
ATOM 931 C CA . ILE B 1 21 ? 18.218 10.959 21.821 1.00 53.24 2 ILE B CA 1
ATOM 932 C C . ILE B 1 21 ? 18.632 12.013 22.838 1.00 54.52 2 ILE B C 1
ATOM 933 O O . ILE B 1 21 ? 19.708 11.948 23.446 1.00 55.27 2 ILE B O 1
ATOM 938 N N . LYS B 1 22 ? 17.753 12.991 23.001 1.00 55.05 3 LYS B N 1
ATOM 939 C CA . LYS B 1 22 ? 17.965 14.117 23.892 1.00 55.35 3 LYS B CA 1
ATOM 940 C C . LYS B 1 22 ? 16.685 14.261 24.693 1.00 55.13 3 LYS B C 1
ATOM 941 O O . LYS B 1 22 ? 15.627 14.500 24.099 1.00 54.82 3 LYS B O 1
ATOM 947 N N . VAL B 1 23 ? 16.770 14.028 26.011 1.00 55.69 4 VAL B N 1
ATOM 948 C CA . VAL B 1 23 ? 15.631 14.181 26.919 1.00 55.48 4 VAL B CA 1
ATOM 949 C C . VAL B 1 23 ? 15.728 15.584 27.523 1.00 56.55 4 VAL B C 1
ATOM 950 O O . VAL B 1 23 ? 16.689 15.877 28.247 1.00 56.49 4 VAL B O 1
ATOM 954 N N . ASN B 1 24 ? 14.729 16.421 27.242 1.00 56.21 5 ASN B N 1
ATOM 955 C CA . ASN B 1 24 ? 14.689 17.827 27.676 1.00 55.28 5 ASN B CA 1
ATOM 956 C C . ASN B 1 24 ? 13.743 18.044 28.843 1.00 55.29 5 ASN B C 1
ATOM 957 O O . ASN B 1 24 ? 12.601 17.584 28.786 1.00 55.50 5 ASN B O 1
ATOM 962 N N . VAL B 1 25 ? 14.225 18.740 29.883 1.00 55.16 6 VAL B N 1
ATOM 963 C CA . VAL B 1 25 ? 13.440 19.087 31.083 1.00 53.79 6 VAL B CA 1
ATOM 964 C C . VAL B 1 25 ? 13.484 20.606 31.105 1.00 54.38 6 VAL B C 1
ATOM 965 O O . VAL B 1 25 ? 14.541 21.176 31.266 1.00 54.14 6 VAL B O 1
ATOM 977 N N . TYR B 1 27 ? 11.737 24.030 32.620 1.00 54.36 8 TYR B N 1
ATOM 978 C CA . TYR B 1 27 ? 10.918 24.616 33.673 1.00 55.03 8 TYR B CA 1
ATOM 979 C C . TYR B 1 27 ? 10.399 25.986 33.262 1.00 55.64 8 TYR B C 1
ATOM 980 O O . TYR B 1 27 ? 11.205 26.909 33.151 1.00 57.40 8 TYR B O 1
ATOM 989 N N . PRO B 1 28 ? 9.065 26.132 33.035 1.00 54.56 9 PRO B N 1
ATOM 990 C CA . PRO B 1 28 ? 8.529 27.445 32.639 1.00 55.25 9 PRO B CA 1
ATOM 991 C C . PRO B 1 28 ? 8.780 28.584 33.632 1.00 56.07 9 PRO B C 1
ATOM 992 O O . PRO B 1 28 ? 8.690 28.390 34.857 1.00 55.92 9 PRO B O 1
ATOM 996 N N . TYR B 1 29 ? 9.121 29.750 33.095 1.00 57.70 10 TYR B N 1
ATOM 997 C CA . TYR B 1 29 ? 9.363 30.936 33.909 1.00 59.67 10 TYR B CA 1
ATOM 998 C C . TYR B 1 29 ? 8.037 31.486 34.402 1.00 61.25 10 TYR B C 1
ATOM 999 O O . TYR B 1 29 ? 7.090 31.588 33.631 1.00 61.34 10 TYR B O 1
ATOM 1008 N N . THR B 1 30 ? 7.991 31.816 35.688 1.00 62.89 11 THR B N 1
ATOM 1009 C CA . THR B 1 30 ? 6.877 32.536 36.304 1.00 66.58 11 THR B CA 1
ATOM 1010 C C . THR B 1 30 ? 7.478 33.503 37.307 1.00 66.78 11 THR B C 1
ATOM 1011 O O . THR B 1 30 ? 8.211 33.080 38.194 1.00 65.99 11 THR B O 1
ATOM 1015 N N . GLU B 1 31 ? 7.161 34.786 37.156 1.00 69.80 12 GLU B N 1
ATOM 1016 C CA . GLU B 1 31 ? 7.635 35.852 38.045 1.00 69.77 12 GLU B CA 1
ATOM 1017 C C . GLU B 1 31 ? 7.357 35.449 39.498 1.00 69.36 12 GLU B C 1
ATOM 1018 O O . GLU B 1 31 ? 6.230 35.052 39.833 1.00 68.11 12 GLU B O 1
ATOM 1024 N N . GLY B 1 32 ? 8.407 35.462 40.323 1.00 69.39 13 GLY B N 1
ATOM 1025 C CA . GLY B 1 32 ? 8.301 35.097 41.753 1.00 68.34 13 GLY B CA 1
ATOM 1026 C C . GLY B 1 32 ? 8.312 33.607 42.098 1.00 67.25 13 GLY B C 1
ATOM 1027 O O . GLY B 1 32 ? 8.283 33.262 43.289 1.00 65.53 13 GLY B O 1
ATOM 1028 N N . ALA B 1 33 ? 8.346 32.726 41.086 1.00 65.44 14 ALA B N 1
ATOM 1029 C CA . ALA B 1 33 ? 8.392 31.275 41.314 1.00 64.95 14 ALA B CA 1
ATOM 1030 C C . ALA B 1 33 ? 9.809 30.912 41.725 1.00 63.32 14 ALA B C 1
ATOM 1031 O O . ALA B 1 33 ? 10.776 31.418 41.150 1.00 65.21 14 ALA B O 1
ATOM 1033 N N . ARG B 1 34 ? 9.932 30.043 42.720 1.00 62.78 15 ARG B N 1
ATOM 1034 C CA . ARG B 1 34 ? 11.237 29.596 43.205 1.00 60.59 15 ARG B CA 1
ATOM 1035 C C . ARG B 1 34 ? 11.914 28.620 42.238 1.00 57.92 15 ARG B C 1
ATOM 1036 O O . ARG B 1 34 ? 11.281 27.683 41.743 1.00 58.09 15 ARG B O 1
ATOM 1044 N N . PHE B 1 35 ? 13.191 28.881 41.957 1.00 56.07 16 PHE B N 1
ATOM 1045 C CA . PHE B 1 35 ? 14.070 27.948 41.249 1.00 55.54 16 PHE B CA 1
ATOM 1046 C C . PHE B 1 35 ? 15.486 28.161 41.785 1.00 56.51 16 PHE B C 1
ATOM 1047 O O . PHE B 1 35 ? 16.137 29.138 41.446 1.00 57.11 16 PHE B O 1
ATOM 1055 N N . ASP B 1 36 ? 15.943 27.229 42.611 1.00 57.20 17 ASP B N 1
ATOM 1056 C CA . ASP B 1 36 ? 17.259 27.297 43.249 1.00 56.83 17 ASP B CA 1
ATOM 1057 C C . ASP B 1 36 ? 18.293 26.732 42.271 1.00 56.54 17 ASP B C 1
ATOM 1058 O O . ASP B 1 36 ? 18.620 25.535 42.295 1.00 56.75 17 ASP B O 1
ATOM 1063 N N . HIS B 1 37 ? 18.832 27.628 41.445 1.00 56.18 18 HIS B N 1
ATOM 1064 C CA . HIS B 1 37 ? 19.798 27.281 40.398 1.00 55.40 18 HIS B CA 1
ATOM 1065 C C . HIS B 1 37 ? 21.069 26.610 40.919 1.00 54.17 18 HIS B C 1
ATOM 1066 O O . HIS B 1 37 ? 21.524 25.638 40.334 1.00 55.21 18 HIS B O 1
ATOM 1073 N N . ALA B 1 38 ? 21.621 27.124 42.015 1.00 54.81 19 ALA B N 1
ATOM 1074 C CA . ALA B 1 38 ? 22.844 26.577 42.624 1.00 54.63 19 ALA B CA 1
ATOM 1075 C C . ALA B 1 38 ? 22.633 25.124 43.103 1.00 55.80 19 ALA B C 1
ATOM 1076 O O . ALA B 1 38 ? 23.449 24.249 42.818 1.00 57.62 19 ALA B O 1
ATOM 1078 N N . TYR B 1 39 ? 21.532 24.879 43.814 1.00 54.89 20 TYR B N 1
ATOM 1079 C CA . TYR B 1 39 ? 21.172 23.531 44.250 1.00 55.52 20 TYR B CA 1
ATOM 1080 C C . TYR B 1 39 ? 21.005 22.595 43.042 1.00 54.86 20 TYR B C 1
ATOM 1081 O O . TYR B 1 39 ? 21.474 21.454 43.062 1.00 54.40 20 TYR B O 1
ATOM 1090 N N . TYR B 1 40 ? 20.327 23.087 42.014 1.00 53.89 21 TYR B N 1
ATOM 1091 C CA . TYR B 1 40 ? 20.076 22.324 40.790 1.00 55.01 21 TYR B CA 1
ATOM 1092 C C . TYR B 1 40 ? 21.370 21.830 40.115 1.00 56.03 21 TYR B C 1
ATOM 1093 O O . TYR B 1 40 ? 21.522 20.624 39.865 1.00 56.89 21 TYR B O 1
ATOM 1102 N N . CYS B 1 41 ? 22.310 22.745 39.884 1.00 56.48 22 CYS B N 1
ATOM 1103 C CA A CYS B 1 41 ? 23.603 22.447 39.253 0.50 56.34 22 CYS B CA 1
ATOM 1104 C CA B CYS B 1 41 ? 23.574 22.365 39.223 0.50 57.08 22 CYS B CA 1
ATOM 1105 C C . CYS B 1 41 ? 24.584 21.706 40.172 1.00 56.88 22 CYS B C 1
ATOM 1106 O O . CYS B 1 41 ? 25.234 20.739 39.769 1.00 56.60 22 CYS B O 1
ATOM 1111 N N . ASP B 1 42 ? 24.711 22.182 41.409 1.00 55.95 23 ASP B N 1
ATOM 1112 C CA . ASP B 1 42 ? 25.681 21.600 42.358 1.00 56.38 23 ASP B CA 1
ATOM 1113 C C . ASP B 1 42 ? 25.293 20.291 43.034 1.00 54.95 23 ASP B C 1
ATOM 1114 O O . ASP B 1 42 ? 26.180 19.504 43.344 1.00 54.38 23 ASP B O 1
ATOM 1119 N N . ARG B 1 43 ? 24.003 20.056 43.266 1.00 55.73 24 ARG B N 1
ATOM 1120 C CA . ARG B 1 43 ? 23.542 18.892 44.044 1.00 57.09 24 ARG B CA 1
ATOM 1121 C C . ARG B 1 43 ? 22.664 17.937 43.259 1.00 56.95 24 ARG B C 1
ATOM 1122 O O . ARG B 1 43 ? 22.936 16.737 43.211 1.00 55.69 24 ARG B O 1
ATOM 1130 N N . HIS B 1 44 ? 21.600 18.472 42.666 1.00 54.20 25 HIS B N 1
ATOM 1131 C CA . HIS B 1 44 ? 20.604 17.643 42.007 1.00 55.14 25 HIS B CA 1
ATOM 1132 C C . HIS B 1 44 ? 21.108 16.935 40.756 1.00 54.56 25 HIS B C 1
ATOM 1133 O O . HIS B 1 44 ? 21.068 15.713 40.692 1.00 55.22 25 HIS B O 1
ATOM 1148 N N . PRO B 1 46 ? 24.186 16.360 39.423 1.00 55.03 27 PRO B N 1
ATOM 1149 C CA . PRO B 1 46 ? 25.227 15.352 39.640 1.00 54.19 27 PRO B CA 1
ATOM 1150 C C . PRO B 1 46 ? 24.699 14.042 40.219 1.00 54.37 27 PRO B C 1
ATOM 1151 O O . PRO B 1 46 ? 25.156 12.975 39.803 1.00 55.79 27 PRO B O 1
ATOM 1163 N N . VAL B 1 48 ? 21.519 12.954 39.853 1.00 54.34 29 VAL B N 1
ATOM 1164 C CA . VAL B 1 48 ? 20.714 12.331 38.781 1.00 53.93 29 VAL B CA 1
ATOM 1165 C C . VAL B 1 48 ? 21.617 11.568 37.804 1.00 53.12 29 VAL B C 1
ATOM 1166 O O . VAL B 1 48 ? 21.328 10.426 37.500 1.00 54.49 29 VAL B O 1
ATOM 1170 N N . LYS B 1 49 ? 22.709 12.198 37.357 1.00 53.91 30 LYS B N 1
ATOM 1171 C CA . LYS B 1 49 ? 23.665 11.566 36.433 1.00 54.42 30 LYS B CA 1
ATOM 1172 C C . LYS B 1 49 ? 24.328 10.326 37.044 1.00 54.79 30 LYS B C 1
ATOM 1173 O O . LYS B 1 49 ? 24.499 9.305 36.342 1.00 54.42 30 LYS B O 1
ATOM 1179 N N . ALA B 1 50 ? 24.687 10.401 38.331 1.00 54.26 31 ALA B N 1
ATOM 1180 C CA . ALA B 1 50 ? 25.278 9.237 39.035 1.00 54.34 31 ALA B CA 1
ATOM 1181 C C . ALA B 1 50 ? 24.317 8.044 39.014 1.00 55.60 31 ALA B C 1
ATOM 1182 O O . ALA B 1 50 ? 24.740 6.925 38.730 1.00 58.01 31 ALA B O 1
ATOM 1184 N N . ARG B 1 51 ? 23.031 8.302 39.252 1.00 54.35 32 ARG B N 1
ATOM 1185 C CA . ARG B 1 51 ? 22.016 7.247 39.216 1.00 55.96 32 ARG B CA 1
ATOM 1186 C C . ARG B 1 51 ? 21.742 6.753 37.789 1.00 55.73 32 ARG B C 1
ATOM 1187 O O . ARG B 1 51 ? 21.532 5.557 37.593 1.00 55.05 32 ARG B O 1
ATOM 1195 N N . LEU B 1 52 ? 21.714 7.661 36.811 1.00 55.44 33 LEU B N 1
ATOM 1196 C CA . LEU B 1 52 ? 21.523 7.255 35.403 1.00 56.18 33 LEU B CA 1
ATOM 1197 C C . LEU B 1 52 ? 22.682 6.391 34.878 1.00 55.95 33 LEU B C 1
ATOM 1198 O O . LEU B 1 52 ? 22.459 5.465 34.097 1.00 56.26 33 LEU B O 1
ATOM 1203 N N . GLY B 1 53 ? 23.904 6.702 35.319 1.00 57.86 34 GLY B N 1
ATOM 1204 C CA . GLY B 1 53 ? 25.117 5.978 34.911 1.00 57.77 34 GLY B CA 1
ATOM 1205 C C . GLY B 1 53 ? 25.344 6.012 33.405 1.00 57.54 34 GLY B C 1
ATOM 1206 O O . GLY B 1 53 ? 25.247 7.068 32.786 1.00 58.15 34 GLY B O 1
ATOM 1207 N N . SER B 1 54 ? 25.583 4.843 32.814 1.00 57.93 35 SER B N 1
ATOM 1208 C CA . SER B 1 54 ? 25.813 4.717 31.356 1.00 58.90 35 SER B CA 1
ATOM 1209 C C . SER B 1 54 ? 24.563 4.974 30.496 1.00 58.72 35 SER B C 1
ATOM 1210 O O . SER B 1 54 ? 24.675 5.076 29.278 1.00 59.36 35 SER B O 1
ATOM 1213 N N . ALA B 1 55 ? 23.380 5.034 31.121 1.00 58.23 36 ALA B N 1
ATOM 1214 C CA . ALA B 1 55 ? 22.137 5.363 30.426 1.00 58.03 36 ALA B CA 1
ATOM 1215 C C . ALA B 1 55 ? 22.112 6.812 29.892 1.00 57.91 36 ALA B C 1
ATOM 1216 O O . ALA B 1 55 ? 21.214 7.155 29.136 1.00 60.11 36 ALA B O 1
ATOM 1218 N N . CYS B 1 56 ? 23.045 7.660 30.338 1.00 56.95 37 CYS B N 1
ATOM 1219 C CA . CYS B 1 56 ? 23.217 9.030 29.837 1.00 56.46 37 CYS B CA 1
ATOM 1220 C C . CYS B 1 56 ? 24.703 9.236 29.516 1.00 55.13 37 CYS B C 1
ATOM 1221 O O . CYS B 1 56 ? 25.552 8.922 30.350 1.00 55.02 37 CYS B O 1
ATOM 1224 N N . ALA B 1 57 ? 25.018 9.728 28.314 1.00 54.57 38 ALA B N 1
ATOM 1225 C CA . ALA B 1 57 ? 26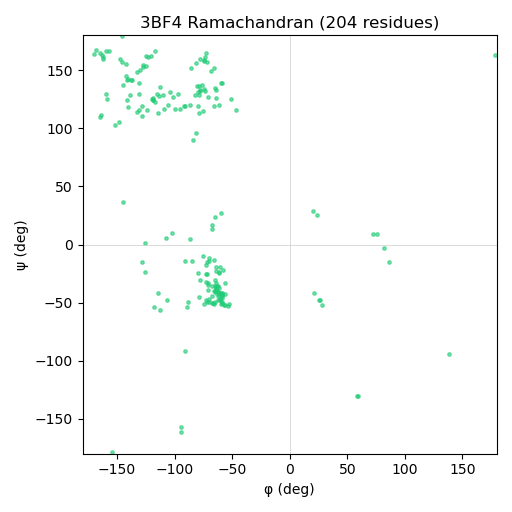.418 10.004 27.923 1.00 54.48 38 ALA B CA 1
ATOM 1226 C C . ALA B 1 57 ? 26.894 11.276 28.643 1.00 54.05 38 ALA B C 1
ATOM 1227 O O . ALA B 1 57 ? 27.951 11.279 29.273 1.00 55.02 38 ALA B O 1
ATOM 1229 N N . TYR B 1 58 ? 26.105 12.343 28.536 1.00 54.25 39 TYR B N 1
ATOM 1230 C CA . TYR B 1 58 ? 26.361 13.594 29.256 1.00 52.69 39 TYR B CA 1
ATOM 1231 C C . TYR B 1 58 ? 25.090 14.402 29.423 1.00 54.21 39 TYR B C 1
ATOM 1232 O O . TYR B 1 58 ? 24.070 14.130 28.770 1.00 55.59 39 TYR B O 1
ATOM 1241 N N . TYR B 1 59 ? 25.162 15.399 30.300 1.00 54.32 40 TYR B N 1
ATOM 1242 C CA . TYR B 1 59 ? 24.057 16.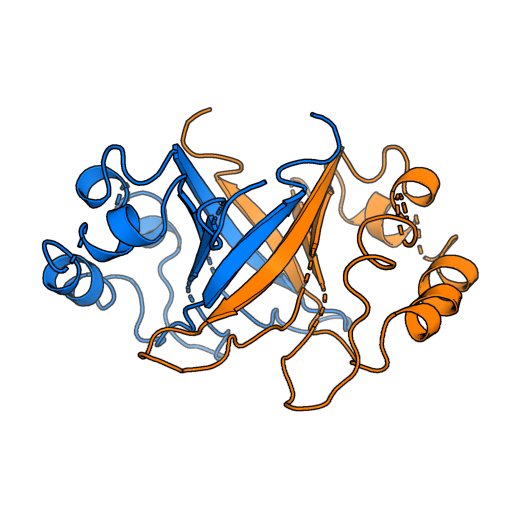334 30.485 1.00 54.22 40 TYR B CA 1
ATOM 1243 C C . TYR B 1 59 ? 24.516 17.774 30.306 1.00 54.87 40 TYR B C 1
ATOM 1244 O O . TYR B 1 59 ? 25.711 18.075 30.361 1.00 52.43 40 TYR B O 1
ATOM 1253 N N . THR B 1 60 ? 23.536 18.646 30.096 1.00 54.68 41 THR B N 1
ATOM 1254 C CA . THR B 1 60 ? 23.763 20.082 29.913 1.00 54.60 41 THR B CA 1
ATOM 1255 C C . THR B 1 60 ? 22.815 20.792 30.860 1.00 53.95 41 THR B C 1
ATOM 1256 O O . THR B 1 60 ? 21.763 20.245 31.157 1.00 53.61 41 THR B O 1
ATOM 1260 N N . VAL B 1 61 ? 23.193 21.980 31.337 1.00 53.59 42 VAL B N 1
ATOM 1261 C CA . VAL B 1 61 ? 22.320 22.805 32.206 1.00 54.35 42 VAL B CA 1
ATOM 1262 C C . VAL B 1 61 ? 22.408 24.247 31.749 1.00 55.38 42 VAL B C 1
ATOM 1263 O O . VAL B 1 61 ? 23.488 24.721 31.361 1.00 53.01 42 VAL B O 1
ATOM 1267 N N . GLU B 1 62 ? 21.265 24.934 31.777 1.00 55.70 43 GLU B N 1
ATOM 1268 C CA . GLU B 1 62 ? 21.215 26.350 31.431 1.00 56.91 43 GLU B CA 1
ATOM 1269 C C . GLU B 1 62 ? 20.242 27.129 32.316 1.00 55.07 43 GLU B C 1
ATOM 1270 O O . GLU B 1 62 ? 19.313 26.560 32.916 1.00 56.24 43 GLU B O 1
ATOM 1276 N N . LYS B 1 63 ? 20.506 28.428 32.418 1.00 54.55 44 LYS B N 1
ATOM 1277 C CA . LYS B 1 63 ? 19.700 29.381 33.180 1.00 54.57 44 LYS B CA 1
ATOM 1278 C C . LYS B 1 63 ? 19.133 30.401 32.200 1.00 53.49 44 LYS B C 1
ATOM 1279 O O . LYS B 1 63 ? 19.894 31.071 31.520 1.00 53.52 44 LYS B O 1
ATOM 1285 N N . GLY B 1 64 ? 17.805 30.527 32.153 1.00 54.13 45 GLY B N 1
ATOM 1286 C CA . GLY B 1 64 ? 17.135 31.475 31.244 1.00 54.24 45 GLY B CA 1
ATOM 1287 C C . GLY B 1 64 ? 17.452 32.919 31.560 1.00 53.10 45 GLY B C 1
ATOM 1288 O O . GLY B 1 64 ? 17.431 33.305 32.731 1.00 52.50 45 GLY B O 1
ATOM 1289 N N . LEU B 1 65 ? 17.757 33.724 30.541 1.00 53.01 46 LEU B N 1
ATOM 1290 C CA . LEU B 1 65 ? 18.067 35.154 30.766 1.00 52.34 46 LEU B CA 1
ATOM 1291 C C . LEU B 1 65 ? 17.062 36.108 30.165 1.00 53.68 46 LEU B C 1
ATOM 1292 O O . LEU B 1 65 ? 16.735 37.125 30.778 1.00 50.28 46 LEU B O 1
ATOM 1297 N N . ALA B 1 66 ? 16.609 35.808 28.951 1.00 52.15 47 ALA B N 1
ATOM 1298 C CA . ALA B 1 66 ? 15.696 36.695 28.231 1.00 54.08 47 ALA B CA 1
ATOM 1299 C C . ALA B 1 66 ? 15.002 35.966 27.095 1.00 54.25 47 ALA B C 1
ATOM 1300 O O . ALA B 1 66 ? 15.469 34.904 26.672 1.00 51.60 47 ALA B O 1
ATOM 1302 N N . GLY B 1 67 ? 13.894 36.552 26.634 1.00 56.01 48 GLY B N 1
ATOM 1303 C CA . GLY B 1 67 ? 13.144 36.087 25.468 1.00 58.77 48 GLY B CA 1
ATOM 1304 C C . GLY B 1 67 ? 13.634 36.874 24.263 1.00 60.23 48 GLY B C 1
ATOM 1305 O O . GLY B 1 67 ? 14.701 37.474 24.327 1.00 62.09 48 GLY B O 1
ATOM 1306 N N . SER B 1 68 ? 12.855 36.906 23.181 1.00 61.93 49 SER B N 1
ATOM 1307 C CA . SER B 1 68 ? 13.263 37.615 21.945 1.00 64.49 49 SER B CA 1
ATOM 1308 C C . SER B 1 68 ? 13.271 39.146 22.070 1.00 66.50 49 SER B C 1
ATOM 1309 O O . SER B 1 68 ? 14.251 39.785 21.702 1.00 69.37 49 SER B O 1
ATOM 1312 N N . ALA B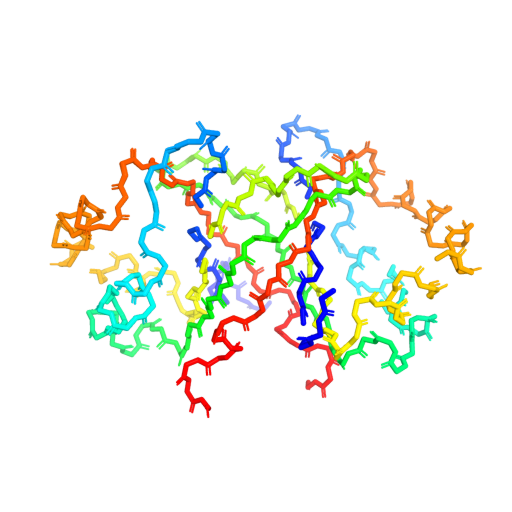 1 69 ? 12.182 39.718 22.578 1.00 67.60 50 ALA B N 1
ATOM 1313 C CA . ALA B 1 69 ? 12.038 41.185 22.703 1.00 67.15 50 ALA B CA 1
ATOM 1314 C C . ALA B 1 69 ? 12.881 41.748 23.858 1.00 67.02 50 ALA B C 1
ATOM 1315 O O . ALA B 1 69 ? 13.256 41.007 24.777 1.00 65.29 50 ALA B O 1
ATOM 1317 N N . SER B 1 70 ? 13.176 43.057 23.791 1.00 66.78 51 SER B N 1
ATOM 1318 C CA . SER B 1 70 ? 13.960 43.757 24.829 1.00 66.96 51 SER B CA 1
ATOM 1319 C C . SER B 1 70 ? 13.173 43.723 26.132 1.00 64.78 51 SER B C 1
ATOM 1320 O O . SER B 1 70 ? 11.993 44.097 26.150 1.00 62.86 51 SER B O 1
ATOM 1323 N N . GLY B 1 71 ? 13.816 43.238 27.193 1.00 63.56 52 GLY B N 1
ATOM 1324 C CA . GLY B 1 71 ? 13.182 43.115 28.503 1.00 62.45 52 GLY B CA 1
ATOM 1325 C C . GLY B 1 71 ? 12.141 42.019 28.651 1.00 61.46 52 GLY B C 1
ATOM 1326 O O . GLY B 1 71 ? 11.471 41.947 29.688 1.00 61.05 52 GLY B O 1
ATOM 1327 N N . ALA B 1 72 ? 12.022 41.146 27.646 1.00 58.81 53 ALA B N 1
ATOM 1328 C CA . ALA B 1 72 ? 11.091 40.036 27.683 1.00 56.06 53 ALA B CA 1
ATOM 1329 C C . ALA B 1 72 ? 11.729 38.951 28.557 1.00 55.54 53 ALA B C 1
ATOM 1330 O O . ALA B 1 72 ? 12.925 38.682 28.428 1.00 53.77 53 ALA B O 1
ATOM 1332 N N . PRO B 1 73 ? 10.950 38.326 29.454 1.00 56.33 54 PRO B N 1
ATOM 1333 C CA . PRO B 1 73 ? 11.541 37.247 30.225 1.00 56.78 54 PRO B CA 1
ATOM 1334 C C . PRO B 1 73 ? 11.719 36.000 29.342 1.00 55.50 54 PRO B C 1
ATOM 1335 O O . PRO B 1 73 ? 11.092 35.895 28.276 1.00 56.29 54 PRO B O 1
ATOM 1339 N N . PRO B 1 74 ? 12.576 35.064 29.768 1.00 55.50 55 PRO B N 1
ATOM 1340 C CA . PRO B 1 74 ? 12.717 33.819 29.003 1.00 54.08 55 PRO B CA 1
ATOM 1341 C C . PRO B 1 74 ? 11.452 32.943 29.196 1.00 54.80 55 PRO B C 1
ATOM 1342 O O . PRO B 1 74 ? 10.739 33.105 30.212 1.00 51.36 55 PRO B O 1
ATOM 1346 N N . ALA B 1 75 ? 11.184 32.043 28.247 1.00 52.92 56 ALA B N 1
ATOM 1347 C CA . ALA B 1 75 ? 10.054 31.105 28.367 1.00 53.57 56 ALA B CA 1
ATOM 1348 C C . ALA B 1 75 ? 10.286 30.144 29.542 1.00 52.94 56 ALA B C 1
ATOM 1349 O O . ALA B 1 75 ? 9.353 29.851 30.312 1.00 52.96 56 ALA B O 1
ATOM 1351 N N . PHE B 1 76 ? 11.539 29.694 29.684 1.00 54.51 57 PHE B N 1
ATOM 1352 C CA . PHE B 1 76 ? 11.967 28.772 30.731 1.00 53.84 57 PHE B CA 1
ATOM 1353 C C . PHE B 1 76 ? 13.030 29.381 31.643 1.00 54.14 57 PHE B C 1
ATOM 1354 O O . PHE B 1 76 ? 14.066 29.839 31.161 1.00 54.97 57 PHE B O 1
ATOM 1362 N N . VAL B 1 77 ? 12.767 29.364 32.951 1.00 52.11 58 VAL B N 1
ATOM 1363 C CA . VAL B 1 77 ? 13.723 29.828 33.981 1.00 52.65 58 VAL B CA 1
ATOM 1364 C C . VAL B 1 77 ? 15.001 28.963 33.976 1.00 53.29 58 VAL B C 1
ATOM 1365 O O . VAL B 1 77 ? 16.102 29.467 34.165 1.00 51.12 58 VAL B O 1
ATOM 1369 N N . ALA B 1 78 ? 14.839 27.663 33.713 1.00 54.05 59 ALA B N 1
ATOM 1370 C CA . ALA B 1 78 ? 15.954 26.727 33.671 1.00 53.69 59 ALA B CA 1
ATOM 1371 C C . ALA B 1 78 ? 15.617 25.551 32.778 1.00 54.17 59 ALA B C 1
ATOM 1372 O O . ALA B 1 78 ? 14.450 25.216 32.584 1.00 55.49 59 ALA B O 1
ATOM 1382 N N . CYS B 1 80 ? 17.514 21.564 31.328 1.00 55.96 61 CYS B N 1
ATOM 1383 C CA . CYS B 1 80 ? 18.610 20.614 31.233 1.00 55.64 61 CYS B CA 1
ATOM 1384 C C . CYS B 1 80 ? 18.290 19.665 30.089 1.00 55.67 61 CYS B C 1
ATOM 1385 O O . CYS B 1 80 ? 17.141 19.603 29.613 1.00 55.86 61 CYS B O 1
ATOM 1388 N N . ALA B 1 81 ? 19.323 18.958 29.640 1.00 55.30 62 ALA B N 1
ATOM 1389 C CA . ALA B 1 81 ? 19.193 17.936 28.608 1.00 54.25 62 ALA B CA 1
ATOM 1390 C C . ALA B 1 81 ? 20.042 16.743 28.994 1.00 54.22 62 ALA B C 1
ATOM 1391 O O . ALA B 1 81 ? 21.123 16.918 29.517 1.00 54.69 62 ALA B O 1
ATOM 1393 N N . PHE B 1 82 ? 19.544 15.544 28.725 1.00 54.74 63 PHE B N 1
ATOM 1394 C CA . PHE B 1 82 ? 20.256 14.300 28.944 1.00 54.31 63 PHE B CA 1
ATOM 1395 C C . PHE B 1 82 ? 20.468 13.728 27.548 1.00 53.84 63 PHE B C 1
ATOM 1396 O O . PHE B 1 82 ? 19.496 13.390 26.870 1.00 54.28 63 PHE B O 1
ATOM 1404 N N . ILE B 1 83 ? 21.723 13.669 27.105 1.00 53.48 64 ILE B N 1
ATOM 1405 C CA . ILE B 1 83 ? 22.076 13.104 25.779 1.00 54.66 64 ILE B CA 1
ATOM 1406 C C . ILE B 1 83 ? 22.361 11.628 26.034 1.00 54.17 64 ILE B C 1
ATOM 1407 O O . ILE B 1 83 ? 23.264 11.314 26.799 1.00 52.91 64 ILE B O 1
ATOM 1412 N N . CYS B 1 84 ? 21.580 10.741 25.400 1.00 55.68 65 CYS B N 1
ATOM 1413 C CA . CYS B 1 84 ? 21.628 9.285 25.646 1.00 55.33 65 CYS B CA 1
ATOM 1414 C C . CYS B 1 84 ? 21.685 8.446 24.375 1.00 55.79 65 CYS B C 1
ATOM 1415 O O . CYS B 1 84 ? 21.098 8.819 23.364 1.00 56.08 65 CYS B O 1
ATOM 1418 N N . ASP B 1 85 ? 22.348 7.291 24.453 1.00 55.88 66 ASP B N 1
ATOM 1419 C CA . ASP B 1 85 ? 22.438 6.348 23.307 1.00 56.68 66 ASP B CA 1
ATOM 1420 C C . ASP B 1 85 ? 21.174 5.499 23.140 1.00 55.66 66 ASP B C 1
ATOM 1421 O O . ASP B 1 85 ? 20.906 5.034 22.035 1.00 55.64 66 ASP B O 1
ATOM 1426 N N . SER B 1 86 ? 20.406 5.313 24.223 1.00 55.06 67 SER B N 1
ATOM 1427 C CA . SER B 1 86 ? 19.198 4.483 24.236 1.00 55.70 67 SER B CA 1
ATOM 1428 C C . SER B 1 86 ? 18.060 5.077 25.064 1.00 55.99 67 SER B C 1
ATOM 1429 O O . SER B 1 86 ? 18.212 5.248 26.282 1.00 55.51 67 SER B O 1
ATOM 1432 N N . ALA B 1 87 ? 16.932 5.376 24.406 1.00 54.48 68 ALA B N 1
ATOM 1433 C CA . ALA B 1 87 ? 15.733 5.860 25.098 1.00 55.48 68 ALA B CA 1
ATOM 1434 C C . ALA B 1 87 ? 15.244 4.846 26.138 1.00 55.09 68 ALA B C 1
ATOM 1435 O O . ALA B 1 87 ? 14.913 5.228 27.247 1.00 56.56 68 ALA B O 1
ATOM 1437 N N . GLU B 1 88 ? 15.259 3.561 25.780 1.00 57.84 69 GLU B N 1
ATOM 1438 C CA . GLU B 1 88 ? 14.822 2.462 26.656 1.00 57.90 69 GLU B CA 1
ATOM 1439 C C . GLU B 1 88 ? 15.615 2.411 27.957 1.00 56.69 69 GLU B C 1
ATOM 1440 O O . GLU B 1 88 ? 15.032 2.314 29.033 1.00 56.85 69 GLU B O 1
ATOM 1446 N N . ASN B 1 89 ? 16.942 2.443 27.838 1.00 56.69 70 ASN B N 1
ATOM 1447 C CA . ASN B 1 89 ? 17.838 2.425 29.000 1.00 56.37 70 ASN B CA 1
ATOM 1448 C C . ASN B 1 89 ? 17.668 3.677 29.860 1.00 56.54 70 ASN B C 1
ATOM 1449 O O . ASN B 1 89 ? 17.809 3.598 31.081 1.00 57.74 70 ASN B O 1
ATOM 1454 N N . PHE B 1 90 ? 17.355 4.816 29.232 1.00 55.62 71 PHE B N 1
ATOM 1455 C CA . PHE B 1 90 ? 17.099 6.053 29.976 1.00 56.13 71 PHE B CA 1
ATOM 1456 C C . PHE B 1 90 ? 15.819 5.915 30.818 1.00 55.92 71 PHE B C 1
ATOM 1457 O O . PHE B 1 90 ? 15.844 6.210 32.008 1.00 55.49 71 PHE B O 1
ATOM 1465 N N . TYR B 1 91 ? 14.725 5.471 30.198 1.00 56.23 72 TYR B N 1
ATOM 1466 C CA . TYR B 1 91 ? 13.455 5.287 30.918 1.00 56.64 72 TYR B CA 1
ATOM 1467 C C . TYR B 1 91 ? 13.557 4.252 32.030 1.00 54.89 72 TYR B C 1
ATOM 1468 O O . TYR B 1 91 ? 12.995 4.469 33.104 1.00 55.92 72 TYR B O 1
ATOM 1477 N N . ALA B 1 92 ? 14.264 3.147 31.778 1.00 52.09 73 ALA B N 1
ATOM 1478 C CA . ALA B 1 92 ? 14.472 2.097 32.807 1.00 52.36 73 ALA B CA 1
ATOM 1479 C C . ALA B 1 92 ? 15.198 2.678 34.037 1.00 52.11 73 ALA B C 1
ATOM 1480 O O . ALA B 1 92 ? 14.804 2.403 35.176 1.00 51.40 73 ALA B O 1
ATOM 1482 N N . ALA B 1 93 ? 16.205 3.529 33.798 1.00 53.00 74 ALA B N 1
ATOM 1483 C CA . ALA B 1 93 ? 16.945 4.208 34.885 1.00 53.48 74 ALA B CA 1
ATOM 1484 C C . ALA B 1 93 ? 16.052 5.169 35.681 1.00 54.21 74 ALA B C 1
ATOM 1485 O O . ALA B 1 93 ? 16.115 5.210 36.919 1.00 55.21 74 ALA B O 1
ATOM 1495 N N . TYR B 1 95 ? 12.784 4.990 35.920 1.00 52.12 76 TYR B N 1
ATOM 1496 C CA . TYR B 1 95 ? 11.815 4.187 36.657 1.00 51.07 76 TYR B CA 1
ATOM 1497 C C . TYR B 1 95 ? 12.434 3.715 37.979 1.00 51.07 76 TYR B C 1
ATOM 1498 O O . TYR B 1 95 ? 11.861 3.930 39.050 1.00 50.38 76 TYR B O 1
ATOM 1507 N N . TYR B 1 96 ? 13.611 3.097 37.903 1.00 50.62 77 TYR B N 1
ATOM 1508 C CA . TYR B 1 96 ? 14.250 2.527 39.113 1.00 49.37 77 TYR B CA 1
ATOM 1509 C C . TYR B 1 96 ? 14.728 3.546 40.162 1.00 49.72 77 T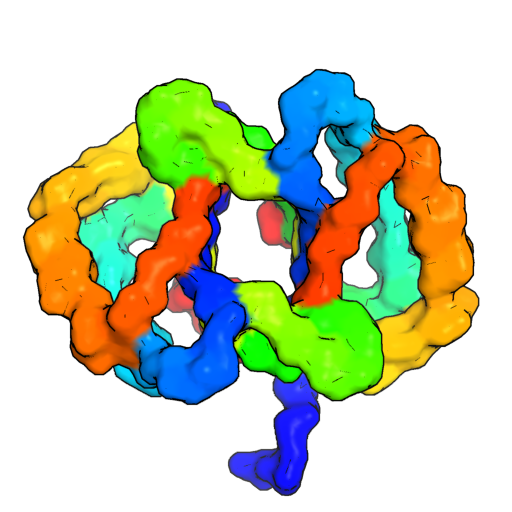YR B C 1
ATOM 1510 O O . TYR B 1 96 ? 14.610 3.307 41.376 1.00 51.58 77 TYR B O 1
ATOM 1519 N N . HIS B 1 97 ? 15.216 4.685 39.697 1.00 50.22 78 HIS B N 1
ATOM 1520 C CA . HIS B 1 97 ? 15.705 5.749 40.568 1.00 51.71 78 HIS B CA 1
ATOM 1521 C C . HIS B 1 97 ? 14.731 6.929 40.737 1.00 54.55 78 HIS B C 1
ATOM 1522 O O . HIS B 1 97 ? 15.096 7.954 41.340 1.00 55.55 78 HIS B O 1
ATOM 1529 N N . GLY B 1 98 ? 13.490 6.765 40.259 1.00 53.98 79 GLY B N 1
ATOM 1530 C CA . GLY B 1 98 ? 12.468 7.817 40.312 1.00 53.42 79 GLY B CA 1
ATOM 1531 C C . GLY B 1 98 ? 12.105 8.326 41.694 1.00 51.92 79 GLY B C 1
ATOM 1532 O O . GLY B 1 98 ? 11.972 9.518 41.873 1.00 53.22 79 GLY B O 1
ATOM 1533 N N . ALA B 1 99 ? 11.961 7.439 42.674 1.00 53.23 80 ALA B N 1
ATOM 1534 C CA . ALA B 1 99 ? 11.629 7.849 44.054 1.00 53.96 80 ALA B CA 1
ATOM 1535 C C . ALA B 1 99 ? 12.635 8.903 44.563 1.00 55.30 80 ALA B C 1
ATOM 1536 O O . ALA B 1 99 ? 12.262 10.006 44.985 1.00 56.89 80 ALA B O 1
ATOM 1538 N N . GLU B 1 100 ? 13.910 8.567 44.451 1.00 54.96 81 GLU B N 1
ATOM 1539 C CA . GLU B 1 100 ? 14.992 9.448 44.870 1.00 55.49 81 GLU B CA 1
ATOM 1540 C C . GLU B 1 100 ? 15.132 10.713 44.005 1.00 55.97 81 GLU B C 1
ATOM 1541 O O . GLU B 1 100 ? 15.318 11.819 44.545 1.00 55.31 81 GLU B O 1
ATOM 1547 N N . ILE B 1 101 ? 15.059 10.562 42.681 1.00 54.94 82 ILE B N 1
ATOM 1548 C CA . ILE B 1 101 ? 15.178 11.713 41.770 1.00 55.37 82 ILE B CA 1
ATOM 1549 C C . ILE B 1 101 ? 13.983 12.672 41.954 1.00 56.99 82 ILE B C 1
ATOM 1550 O O . ILE B 1 101 ? 14.188 13.868 42.189 1.00 55.00 82 ILE B O 1
ATOM 1555 N N . LEU B 1 102 ? 12.760 12.134 41.897 1.00 57.57 83 LEU B N 1
ATOM 1556 C CA . LEU B 1 102 ? 11.539 12.940 42.090 1.00 58.82 83 LEU B CA 1
ATOM 1557 C C . LEU B 1 102 ? 11.444 13.513 43.507 1.00 57.38 83 LEU B C 1
ATOM 1558 O O . LEU B 1 102 ? 11.011 14.656 43.678 1.00 58.06 83 LEU B O 1
ATOM 1563 N N . GLY B 1 103 ? 11.902 12.757 44.504 1.00 56.89 84 GLY B N 1
ATOM 1564 C CA . GLY B 1 103 ? 11.931 13.226 45.897 1.00 54.60 84 GLY B CA 1
ATOM 1565 C C . GLY B 1 103 ? 12.843 14.409 46.197 1.00 55.06 84 GLY B C 1
ATOM 1566 O O . GLY B 1 103 ? 12.672 15.069 47.223 1.00 54.74 84 GLY B O 1
ATOM 1567 N N . ASP B 1 104 ? 13.814 14.673 45.320 1.00 56.40 85 ASP B N 1
ATOM 1568 C CA . ASP B 1 104 ? 14.753 15.792 45.476 1.00 55.58 85 ASP B CA 1
ATOM 1569 C C . ASP B 1 104 ? 14.298 17.098 44.805 1.00 55.78 85 ASP B C 1
ATOM 1570 O O . ASP B 1 104 ? 14.848 18.159 45.106 1.00 56.78 85 ASP B O 1
ATOM 1575 N N . ILE B 1 105 ? 13.288 17.040 43.932 1.00 56.73 86 ILE B N 1
ATOM 1576 C CA . ILE B 1 105 ? 12.871 18.202 43.133 1.00 56.34 86 ILE B CA 1
ATOM 1577 C C . ILE B 1 105 ? 12.395 19.388 43.961 1.00 55.64 86 ILE B C 1
ATOM 1578 O O . ILE B 1 105 ? 12.772 20.525 43.674 1.00 54.32 86 ILE B O 1
ATOM 1583 N N . ALA B 1 106 ? 11.597 19.121 44.993 1.00 55.87 87 ALA B N 1
ATOM 1584 C CA . ALA B 1 106 ? 11.097 20.172 45.884 1.00 55.53 87 ALA B CA 1
ATOM 1585 C C . ALA B 1 106 ? 12.206 20.951 46.618 1.00 55.25 87 ALA B C 1
ATOM 1586 O O . ALA B 1 106 ? 11.946 22.036 47.104 1.00 55.12 87 ALA B O 1
ATOM 1588 N N . ASN B 1 107 ? 13.420 20.399 46.717 1.00 55.00 88 ASN B N 1
ATOM 1589 C CA . ASN B 1 107 ? 14.554 21.126 47.310 1.00 55.13 88 ASN B CA 1
ATOM 1590 C C . ASN B 1 107 ? 15.082 22.290 46.459 1.00 54.80 88 ASN B C 1
ATOM 1591 O O . ASN B 1 107 ? 15.868 23.094 46.973 1.00 55.83 88 ASN B O 1
ATOM 1596 N N . TYR B 1 108 ? 14.692 22.357 45.180 1.00 53.74 89 TYR B N 1
ATOM 1597 C CA . TYR B 1 108 ? 15.046 23.484 44.286 1.00 54.19 89 TYR B CA 1
ATOM 1598 C C . TYR B 1 108 ? 13.865 24.171 43.590 1.00 54.72 89 TYR B C 1
ATOM 1599 O O . TYR B 1 108 ? 14.000 25.330 43.227 1.00 55.68 89 TYR B O 1
ATOM 1608 N N . THR B 1 109 ? 12.718 23.511 43.414 1.00 55.19 90 THR B N 1
ATOM 1609 C CA . THR B 1 109 ? 11.561 24.177 42.786 1.00 55.14 90 THR B CA 1
ATOM 1610 C C . THR B 1 109 ? 10.215 23.492 43.014 1.00 55.82 90 THR B C 1
ATOM 1611 O O . THR B 1 109 ? 10.159 22.298 43.324 1.00 56.07 90 THR B O 1
ATOM 1615 N N . ASP B 1 110 ? 9.149 24.270 42.826 1.00 54.83 91 ASP B N 1
ATOM 1616 C CA . ASP B 1 110 ? 7.772 23.757 42.767 1.00 56.20 91 ASP B CA 1
ATOM 1617 C C . ASP B 1 110 ? 7.212 23.802 41.322 1.00 55.23 91 ASP B C 1
ATOM 1618 O O . ASP B 1 110 ? 6.061 23.437 41.102 1.00 57.58 91 ASP B O 1
ATOM 1623 N N . ILE B 1 111 ? 8.035 24.174 40.342 1.00 54.66 92 ILE B N 1
ATOM 1624 C CA . ILE B 1 111 ? 7.598 24.301 38.949 1.00 54.13 92 ILE B CA 1
ATOM 1625 C C . ILE B 1 111 ? 7.540 22.920 38.304 1.00 54.09 92 ILE B C 1
ATOM 1626 O O . ILE B 1 111 ? 8.476 22.161 38.426 1.00 56.95 92 ILE B O 1
ATOM 1631 N N . ALA B 1 112 ? 6.426 22.611 37.641 1.00 55.05 93 ALA B N 1
ATOM 1632 C CA . ALA B 1 112 ? 6.247 21.352 36.911 1.00 56.26 93 ALA B CA 1
ATOM 1633 C C . ALA B 1 112 ? 6.827 21.604 35.514 1.00 56.10 93 ALA B C 1
ATOM 1634 O O . ALA B 1 112 ? 6.349 22.500 34.810 1.00 55.12 93 ALA B O 1
ATOM 1636 N N . PRO B 1 113 ? 7.846 20.828 35.098 1.00 55.67 94 PRO B N 1
ATOM 1637 C CA . PRO B 1 113 ? 8.473 21.084 33.807 1.00 55.86 94 PRO B CA 1
ATOM 1638 C C . PRO B 1 113 ? 7.769 20.521 32.576 1.00 56.99 94 PRO B C 1
ATOM 1639 O O . PRO B 1 113 ? 6.998 19.560 32.673 1.00 55.60 94 PRO B O 1
ATOM 1643 N N . VAL B 1 114 ? 8.045 21.149 31.431 1.00 56.91 95 VAL B N 1
ATOM 1644 C CA . VAL B 1 114 ? 7.669 20.598 30.131 1.00 57.14 95 VAL B CA 1
ATOM 1645 C C . VAL B 1 114 ? 8.756 19.533 29.875 1.00 57.09 95 VAL B C 1
ATOM 1646 O O . VAL B 1 114 ? 9.959 19.810 30.003 1.00 53.57 95 VAL B O 1
ATOM 1650 N N . LEU B 1 115 ? 8.312 18.318 29.554 1.00 57.64 96 LEU B N 1
ATOM 1651 C CA . LEU B 1 115 ? 9.183 17.167 29.296 1.00 58.12 96 LEU B CA 1
ATOM 1652 C C . LEU B 1 115 ? 9.053 16.727 27.849 1.00 57.39 96 LEU B C 1
ATOM 1653 O O . LEU B 1 115 ? 7.933 16.532 27.352 1.00 57.12 96 LEU B O 1
ATOM 1658 N N . GLN B 1 116 ? 10.195 16.570 27.184 1.00 57.55 97 GLN B N 1
ATOM 1659 C CA . GLN B 1 116 ? 10.251 16.140 25.787 1.00 57.66 97 GLN B CA 1
ATOM 1660 C C . GLN B 1 116 ? 11.419 15.196 25.499 1.00 57.50 97 GLN B C 1
ATOM 1661 O O . GLN B 1 116 ? 12.492 15.332 26.095 1.00 58.06 97 GLN B O 1
ATOM 1667 N N . ILE B 1 117 ? 11.184 14.236 24.595 1.00 56.20 98 ILE B N 1
ATOM 1668 C CA . ILE B 1 117 ? 12.240 13.384 24.053 1.00 55.88 98 ILE B CA 1
ATOM 1669 C C . ILE B 1 117 ? 12.348 13.755 22.565 1.00 53.58 98 ILE B C 1
ATOM 1670 O O . ILE B 1 117 ? 11.342 13.796 21.834 1.00 53.89 98 ILE B O 1
ATOM 1675 N N . SER B 1 118 ? 13.572 14.052 22.144 1.00 51.90 99 SER B N 1
ATOM 1676 C CA . SER B 1 118 ? 13.880 14.409 20.765 1.00 51.43 99 SER B CA 1
ATOM 1677 C C . SER B 1 118 ? 14.964 13.515 20.182 1.00 51.97 99 SER B C 1
ATOM 1678 O O . SER B 1 118 ? 15.792 12.987 20.917 1.00 51.51 99 SER B O 1
ATOM 1681 N N . GLU B 1 119 ? 14.935 13.383 18.857 1.00 52.43 100 GLU B N 1
ATOM 1682 C CA . GLU B 1 119 ? 15.987 12.742 18.076 1.00 54.47 100 GLU B CA 1
ATOM 1683 C C . GLU B 1 119 ? 17.085 13.797 17.862 1.00 54.80 100 GLU B C 1
ATOM 1684 O O . GLU B 1 119 ? 16.781 14.925 17.435 1.00 54.38 100 GLU B O 1
ATOM 1690 N N . VAL B 1 120 ? 18.334 13.456 18.179 1.00 53.79 101 VAL B N 1
ATOM 1691 C CA . VAL B 1 120 ? 19.470 14.357 17.914 1.00 55.57 101 VAL B CA 1
ATOM 1692 C C . VAL B 1 120 ? 19.746 14.289 16.402 1.00 55.35 101 VAL B C 1
ATOM 1693 O O . VAL B 1 120 ? 20.117 13.232 15.906 1.00 55.05 101 VAL B O 1
ATOM 1697 N N . VAL B 1 121 ? 19.539 15.406 15.689 1.00 56.30 102 VAL B N 1
ATOM 1698 C CA . VAL B 1 121 ? 19.811 15.506 14.236 1.00 55.13 102 VAL B CA 1
ATOM 1699 C C . VAL B 1 121 ? 21.265 15.942 14.012 1.00 54.72 102 VAL B C 1
ATOM 1700 O O . VAL B 1 121 ? 21.971 15.359 13.167 1.00 55.21 102 VAL B O 1
ATOM 1704 N N . VAL B 1 122 ? 21.670 17.008 14.704 1.00 53.99 103 VAL B N 1
ATOM 1705 C CA . VAL B 1 122 ? 23.057 17.487 14.741 1.00 53.64 103 VAL B CA 1
ATOM 1706 C C . VAL B 1 122 ? 23.412 17.627 16.225 1.00 54.84 103 VAL B C 1
ATOM 1707 O O . VAL B 1 122 ? 22.842 18.483 16.909 1.00 55.41 103 VAL B O 1
ATOM 1711 N N . GLU B 1 123 ? 24.303 16.760 16.720 1.00 55.70 104 GLU B N 1
ATOM 1712 C CA . GLU B 1 123 ? 24.796 16.807 18.114 1.00 57.30 104 GLU B CA 1
ATOM 1713 C C . GLU B 1 123 ? 25.583 18.111 18.322 1.00 57.79 104 GLU B C 1
ATOM 1714 O O . GLU B 1 123 ? 25.388 18.808 19.334 1.00 59.24 104 GLU B O 1
ATOM 1720 N N . ARG B 1 124 ? 26.509 18.378 17.399 1.00 59.21 105 ARG B N 1
ATOM 1721 C CA . ARG B 1 124 ? 27.207 19.681 17.305 1.00 62.11 105 ARG B CA 1
ATOM 1722 C C . ARG B 1 124 ? 27.794 19.867 15.911 1.00 61.44 105 ARG B C 1
ATOM 1723 O O . ARG B 1 124 ? 28.468 18.968 15.402 1.00 58.42 105 ARG B O 1
ATOM 1731 N N . SER B 1 125 ? 27.502 21.025 15.311 1.00 62.31 106 SER B N 1
ATOM 1732 C CA . SER B 1 125 ? 27.888 21.359 13.925 1.00 64.00 106 SER B CA 1
ATOM 1733 C C . SER B 1 125 ? 29.379 21.284 13.592 1.00 66.32 106 SER B C 1
ATOM 1734 O O . SER B 1 125 ? 29.726 20.951 12.446 1.00 66.34 106 SER B O 1
ATOM 1737 N N . ASP B 1 126 ? 30.238 21.600 14.569 1.00 69.36 107 ASP B N 1
ATOM 1738 C CA . ASP B 1 126 ? 31.717 21.572 14.378 1.00 72.88 107 ASP B CA 1
ATOM 1739 C C . ASP B 1 126 ? 32.400 20.168 14.351 1.00 75.88 107 ASP B C 1
ATOM 1740 O O . ASP B 1 126 ? 33.587 20.073 14.006 1.00 76.24 107 ASP B O 1
ATOM 1745 N N . ARG B 1 127 ? 31.651 19.113 14.703 1.00 78.54 108 ARG B N 1
ATOM 1746 C CA . ARG B 1 127 ? 32.121 17.715 14.699 1.00 80.40 108 ARG B CA 1
ATOM 1747 C C . ARG B 1 127 ? 31.227 16.823 13.825 1.00 81.44 108 ARG B C 1
ATOM 1748 O O . ARG B 1 127 ? 31.691 15.841 13.240 1.00 81.51 108 ARG B O 1
#